Protein AF-A0A5N1I8E9-F1 (afdb_monomer)

Mean predicted aligned error: 10.68 Å

Foldseek 3Di:
DPDPVNVVVVVVVLVVVVVVLLVLLVVLLVVCVVVCVLVVLVVQQLVVQLVLLCVLPVDPCDNQWTKGFPVSRPCPVVLVVSLVVSCVVCVVVVNNVSCVVCVVVSSVSSVVSSVVSSQVVVVVVQKDKDKDADDPVLCVLDDPPDPDSITIIITHNSNLVVLLVVLVVVLVVCCVPVVVVVVVVVVVVVVVCPDDDPVVVVVVVVVVVVVVVVVSVVSSVVSSCPSVVVSVSSSSNSVSVVVD

Secondary structure (DSSP, 8-state):
---HHHHHHHHHHHHHHHHHHHHHHHHHHHHHHHTTHHHHHHHHHHHHHHHHHHTT--SGGGGTS-EEEGGG---HHHHHHHHHHHHHHHHHTT-HHHHHHHHHHHHHHHHHHHHHHHHHHHHHTTEEEEEEEPPGGGGGGS-TT--SSEEEEEEEHHHHHHHHHHHHHHHHHHHHHHHHHHHHHHHHHHHH--SS-HHHHHHTHHHHHHHHHHHHHHHHHHHTTHHHHHHHHHHHHHHHHHH-

Nearest PDB structures (foldseek):
  4urp-assembly1_B  TM=2.679E-01  e=2.409E+00  Saccharomyces cerevisiae

Structure (mmCIF, N/CA/C/O backbone):
data_AF-A0A5N1I8E9-F1
#
_entry.id   AF-A0A5N1I8E9-F1
#
loop_
_atom_site.group_PDB
_atom_site.id
_atom_site.type_symbol
_atom_site.label_atom_id
_atom_site.label_alt_id
_atom_site.label_comp_id
_atom_site.label_asym_id
_atom_site.label_entity_id
_atom_site.label_seq_id
_atom_site.pdbx_PDB_ins_code
_atom_site.Cartn_x
_atom_site.Cartn_y
_atom_site.Cartn_z
_atom_site.occupancy
_atom_site.B_iso_or_equiv
_atom_site.auth_seq_id
_atom_site.auth_comp_id
_atom_site.auth_asym_id
_atom_site.auth_atom_id
_atom_site.pdbx_PDB_model_num
ATOM 1 N N . MET A 1 1 ? 46.097 -2.156 -23.280 1.00 50.84 1 MET A N 1
ATOM 2 C CA . MET A 1 1 ? 45.793 -0.999 -22.411 1.00 50.84 1 MET A CA 1
ATOM 3 C C . MET A 1 1 ? 44.560 -0.316 -22.969 1.00 50.84 1 MET A C 1
ATOM 5 O O . MET A 1 1 ? 44.602 0.096 -24.118 1.00 50.84 1 MET A O 1
ATOM 9 N N . ILE A 1 2 ? 43.457 -0.271 -22.220 1.00 52.69 2 ILE A N 1
ATOM 10 C CA . ILE A 1 2 ? 42.306 0.565 -22.593 1.00 52.69 2 ILE A CA 1
ATOM 11 C C . ILE A 1 2 ? 42.698 2.006 -22.248 1.00 52.69 2 ILE A C 1
ATOM 13 O O . ILE A 1 2 ? 43.179 2.249 -21.144 1.00 52.69 2 ILE A O 1
ATOM 17 N N . SER A 1 3 ? 42.565 2.931 -23.197 1.00 70.12 3 SER A N 1
ATOM 18 C CA . SER A 1 3 ? 42.852 4.351 -22.973 1.00 70.12 3 SER A CA 1
ATOM 19 C C . SER A 1 3 ? 41.854 4.939 -21.969 1.00 70.12 3 SER A C 1
ATOM 21 O O . SER A 1 3 ? 40.664 4.638 -22.052 1.00 70.12 3 SER A O 1
ATOM 23 N N . ASN A 1 4 ? 42.298 5.818 -21.060 1.00 72.00 4 ASN A N 1
ATOM 24 C CA . ASN A 1 4 ? 41.394 6.543 -20.150 1.00 72.00 4 ASN A CA 1
ATOM 25 C C . ASN A 1 4 ? 40.275 7.275 -20.915 1.00 72.00 4 ASN A C 1
ATOM 27 O O . ASN A 1 4 ? 39.136 7.303 -20.465 1.00 72.00 4 ASN A O 1
ATOM 31 N N . LYS A 1 5 ? 40.562 7.753 -22.133 1.00 73.81 5 LYS A N 1
ATOM 32 C CA . LYS A 1 5 ? 39.576 8.405 -23.005 1.00 73.81 5 LYS A CA 1
ATOM 33 C C . LYS A 1 5 ? 38.452 7.458 -23.456 1.00 73.81 5 LYS A C 1
ATOM 35 O O . LYS A 1 5 ? 37.299 7.873 -23.525 1.00 73.81 5 LYS A O 1
ATOM 40 N N . ASP A 1 6 ? 38.766 6.185 -23.706 1.00 73.69 6 ASP A N 1
ATOM 41 C CA . ASP A 1 6 ? 37.775 5.173 -24.103 1.00 73.69 6 ASP A CA 1
ATOM 42 C C . ASP A 1 6 ? 36.893 4.745 -22.921 1.00 73.69 6 ASP A C 1
ATOM 44 O O . ASP A 1 6 ? 35.743 4.338 -23.108 1.00 73.69 6 ASP A O 1
ATOM 48 N N . LEU A 1 7 ? 37.430 4.811 -21.697 1.00 76.12 7 LEU A N 1
ATOM 49 C CA . LEU A 1 7 ? 36.679 4.551 -20.468 1.00 76.12 7 LEU A CA 1
ATOM 50 C C . LEU A 1 7 ? 35.699 5.691 -20.174 1.00 76.12 7 LEU A C 1
ATOM 52 O O . LEU A 1 7 ? 34.525 5.420 -19.913 1.00 76.12 7 LEU A O 1
ATOM 56 N N . ASP A 1 8 ? 36.144 6.942 -20.304 1.00 79.81 8 ASP A N 1
ATOM 57 C CA . ASP A 1 8 ? 35.308 8.128 -20.088 1.00 79.81 8 ASP A CA 1
ATOM 58 C C . ASP A 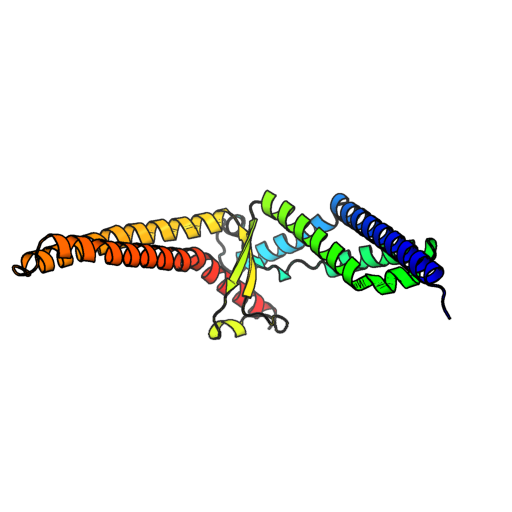1 8 ? 34.156 8.211 -21.101 1.00 79.81 8 ASP A C 1
ATOM 60 O O . ASP A 1 8 ? 33.010 8.503 -20.741 1.00 79.81 8 ASP A O 1
ATOM 64 N N . GLU A 1 9 ? 34.416 7.881 -22.369 1.00 80.06 9 GLU A N 1
ATOM 65 C CA . GLU A 1 9 ? 33.382 7.882 -23.404 1.00 80.06 9 GLU A CA 1
ATOM 66 C C . GLU A 1 9 ? 32.339 6.773 -23.182 1.00 80.06 9 GLU A C 1
ATOM 68 O O . GLU A 1 9 ? 31.133 7.012 -23.309 1.00 80.06 9 GLU A O 1
ATOM 73 N N . LYS A 1 10 ? 32.770 5.570 -22.778 1.00 82.25 10 LYS A N 1
ATOM 74 C CA . LYS A 1 10 ? 31.857 4.473 -22.414 1.00 82.25 10 LYS A CA 1
ATOM 75 C C . LYS A 1 10 ? 31.012 4.813 -21.188 1.00 82.25 10 LYS A C 1
ATOM 77 O O . LYS A 1 10 ? 29.811 4.544 -21.195 1.00 82.25 10 LYS A O 1
ATOM 82 N N . ALA A 1 11 ? 31.607 5.427 -20.166 1.00 82.31 11 ALA A N 1
ATOM 83 C CA . ALA A 1 11 ? 30.888 5.864 -18.973 1.00 82.31 11 ALA A CA 1
ATOM 84 C C . ALA A 1 11 ? 29.834 6.932 -19.308 1.00 82.31 11 ALA A C 1
ATOM 86 O O . ALA A 1 11 ? 28.681 6.821 -18.886 1.00 82.31 11 ALA A O 1
ATOM 87 N N . SER A 1 12 ? 30.192 7.922 -20.131 1.00 85.00 12 SER A N 1
ATOM 88 C CA . SER A 1 12 ? 29.271 8.970 -20.587 1.00 85.00 12 SER A CA 1
ATOM 89 C C . SER A 1 12 ? 28.077 8.399 -21.367 1.00 85.00 12 SER A C 1
ATOM 91 O O . SER A 1 12 ? 26.922 8.740 -21.087 1.00 85.00 12 SER A O 1
ATOM 93 N N . ARG A 1 13 ? 28.328 7.454 -22.286 1.00 85.19 13 ARG A N 1
ATOM 94 C CA . ARG A 1 13 ? 27.268 6.753 -23.034 1.00 85.19 13 ARG A CA 1
ATOM 95 C C . ARG A 1 13 ? 26.336 5.972 -22.106 1.00 85.19 13 ARG A C 1
ATOM 97 O O . ARG A 1 13 ? 25.122 6.140 -22.203 1.00 85.19 13 ARG A O 1
ATOM 104 N N . LEU A 1 14 ? 26.884 5.215 -21.154 1.00 85.50 14 LEU A N 1
ATOM 105 C CA . LEU A 1 14 ? 26.097 4.447 -20.184 1.00 85.50 14 LEU A CA 1
ATOM 106 C C . LEU A 1 14 ? 25.196 5.354 -19.322 1.00 85.50 14 LEU A C 1
ATOM 108 O O . LEU A 1 14 ? 24.035 5.030 -19.072 1.00 85.50 14 LEU A O 1
ATOM 112 N N . ILE A 1 15 ? 25.707 6.513 -18.888 1.00 87.75 15 ILE A N 1
ATOM 113 C CA . ILE A 1 15 ? 24.935 7.504 -18.120 1.00 87.75 15 ILE A CA 1
ATOM 114 C C . ILE A 1 15 ? 23.786 8.072 -18.961 1.00 87.75 15 ILE A C 1
ATOM 116 O O . ILE A 1 15 ? 22.666 8.211 -18.462 1.00 87.75 15 ILE A O 1
ATOM 120 N N . SER A 1 16 ? 24.047 8.399 -20.227 1.00 87.69 16 SER A N 1
ATOM 121 C CA . SER A 1 16 ? 23.027 8.897 -21.155 1.00 87.69 16 SER A CA 1
ATOM 122 C C . SER A 1 16 ? 21.917 7.864 -21.384 1.00 87.69 16 SER A C 1
ATOM 124 O O . SER A 1 16 ? 20.730 8.171 -21.242 1.00 87.69 16 SER A O 1
ATOM 126 N N . GLU A 1 17 ? 22.293 6.610 -21.640 1.00 86.62 17 GLU A N 1
ATOM 127 C CA . GLU A 1 17 ? 21.357 5.500 -21.840 1.00 86.62 17 GLU A CA 1
ATOM 128 C C . GLU A 1 17 ? 20.529 5.219 -20.583 1.00 86.62 17 GLU A C 1
ATOM 130 O O . GLU A 1 17 ? 19.310 5.060 -20.679 1.00 86.62 17 GLU A O 1
ATOM 135 N N . LYS A 1 18 ? 21.152 5.260 -19.396 1.00 89.44 18 LYS A N 1
ATOM 136 C CA . LYS A 1 18 ? 20.444 5.171 -18.113 1.00 89.44 18 LYS A CA 1
ATOM 137 C C . LYS A 1 18 ? 19.382 6.264 -17.997 1.00 89.44 18 LYS A C 1
ATOM 139 O O . LYS A 1 18 ? 18.216 5.959 -17.760 1.00 89.44 18 LYS A O 1
ATOM 144 N N . LYS A 1 19 ? 19.755 7.535 -18.194 1.00 91.56 19 LYS A N 1
ATOM 145 C CA . LYS A 1 19 ? 18.812 8.667 -18.114 1.00 91.56 19 LYS A CA 1
ATOM 146 C C . LYS A 1 19 ? 17.641 8.498 -19.083 1.00 91.56 19 LYS A C 1
ATOM 148 O O . LYS A 1 19 ? 16.493 8.733 -18.706 1.00 91.56 19 LYS A O 1
ATOM 153 N N . ARG A 1 20 ? 17.917 8.050 -20.311 1.00 90.31 20 ARG A N 1
ATOM 154 C CA . ARG A 1 20 ? 16.886 7.797 -21.324 1.00 90.31 20 ARG A CA 1
ATOM 155 C C . ARG A 1 20 ? 15.913 6.701 -20.886 1.00 90.31 20 ARG A C 1
ATOM 157 O O . ARG A 1 20 ? 14.707 6.926 -20.939 1.00 90.31 20 ARG A O 1
ATOM 164 N N . LEU A 1 21 ? 16.421 5.552 -20.433 1.00 91.88 21 LEU A N 1
ATOM 165 C CA . LEU A 1 21 ? 15.597 4.423 -19.982 1.00 91.88 21 LEU A CA 1
ATOM 166 C C . LEU A 1 21 ? 14.712 4.798 -18.787 1.00 91.88 21 LEU A C 1
ATOM 168 O O . LEU A 1 21 ? 13.541 4.430 -18.753 1.00 91.88 21 LEU A O 1
ATOM 172 N N . PHE A 1 22 ? 15.237 5.584 -17.846 1.00 93.94 22 PHE A N 1
ATOM 173 C CA . PHE A 1 22 ? 14.469 6.066 -16.697 1.00 93.94 22 PHE A CA 1
ATOM 174 C C . PHE A 1 22 ? 13.366 7.033 -17.134 1.00 93.94 22 PHE A C 1
ATOM 176 O O . PHE A 1 22 ? 12.214 6.845 -16.761 1.00 93.94 22 PHE A O 1
ATOM 183 N N . SER A 1 23 ? 13.671 7.997 -18.009 1.00 94.06 23 SER A N 1
ATOM 184 C CA . SER A 1 23 ? 12.649 8.903 -18.551 1.00 94.06 23 SER A CA 1
ATOM 185 C C .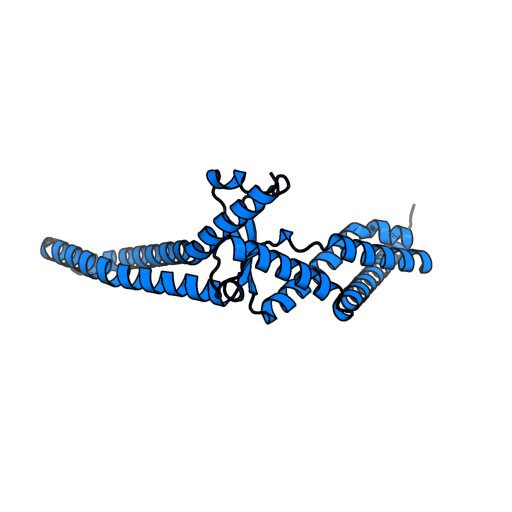 SER A 1 23 ? 11.560 8.153 -19.332 1.00 94.06 23 SER A C 1
ATOM 187 O O . SER A 1 23 ? 10.379 8.497 -19.260 1.00 94.06 23 SER A O 1
ATOM 189 N N . GLN A 1 24 ? 11.925 7.100 -20.070 1.00 93.88 24 GLN A N 1
ATOM 190 C CA . GLN A 1 24 ? 10.952 6.231 -20.734 1.00 93.88 24 GLN A CA 1
ATOM 191 C C . GLN A 1 24 ? 10.091 5.472 -19.714 1.00 93.88 24 GLN A C 1
ATOM 193 O O . GLN A 1 24 ? 8.875 5.397 -19.895 1.00 93.88 24 GLN A O 1
ATOM 198 N N . ALA A 1 25 ? 10.690 4.950 -18.641 1.00 93.81 25 ALA A N 1
ATOM 199 C CA . ALA A 1 25 ? 9.976 4.261 -17.570 1.00 93.81 25 ALA A CA 1
ATOM 200 C C . ALA A 1 25 ? 8.959 5.168 -16.868 1.00 93.81 25 ALA A C 1
ATOM 202 O O . ALA A 1 25 ? 7.808 4.762 -16.695 1.00 93.81 25 ALA A O 1
ATOM 203 N N . GLU A 1 26 ? 9.334 6.410 -16.560 1.00 95.00 26 GLU A N 1
ATOM 204 C CA . GLU A 1 26 ? 8.418 7.415 -16.006 1.00 95.00 26 GLU A CA 1
ATOM 205 C C . GLU A 1 26 ? 7.233 7.650 -16.941 1.00 95.00 26 GLU A C 1
ATOM 207 O O . GLU A 1 26 ? 6.084 7.450 -16.550 1.00 95.00 26 GLU A O 1
ATOM 212 N N . LYS A 1 27 ? 7.509 7.957 -18.215 1.00 95.50 27 LYS A N 1
ATOM 213 C CA . LYS A 1 27 ? 6.469 8.218 -19.219 1.00 95.50 27 LYS A CA 1
ATOM 214 C C . LYS A 1 27 ? 5.513 7.043 -19.399 1.00 95.50 27 LYS A C 1
ATOM 216 O O . LYS A 1 27 ? 4.308 7.249 -19.532 1.00 95.50 27 LYS A O 1
ATOM 221 N N . GLN A 1 28 ? 6.017 5.807 -19.438 1.00 94.12 28 GLN A N 1
ATOM 222 C CA . GLN A 1 28 ? 5.145 4.636 -19.577 1.00 94.12 28 GLN A CA 1
ATOM 223 C C . GLN A 1 28 ? 4.305 4.398 -18.324 1.00 94.12 28 GLN A C 1
ATOM 225 O O . GLN A 1 28 ? 3.130 4.049 -18.444 1.00 94.12 28 GLN A O 1
ATOM 230 N N . THR A 1 29 ? 4.873 4.625 -17.141 1.00 94.31 29 THR A N 1
ATOM 231 C CA . THR A 1 29 ? 4.142 4.491 -15.877 1.00 94.31 29 THR A CA 1
ATOM 232 C C . THR A 1 29 ? 3.026 5.530 -15.788 1.00 94.31 29 THR A C 1
ATOM 234 O O . THR A 1 29 ? 1.869 5.168 -15.582 1.00 94.31 29 THR A O 1
ATOM 237 N N . GLU A 1 30 ? 3.324 6.799 -16.077 1.00 94.88 30 GLU A N 1
ATOM 238 C CA . GLU A 1 30 ? 2.329 7.878 -16.135 1.00 94.88 30 GLU A CA 1
ATOM 239 C C . GLU A 1 30 ? 1.237 7.598 -17.168 1.00 94.88 30 GLU A C 1
ATOM 241 O O . GLU A 1 30 ? 0.056 7.810 -16.909 1.00 94.88 30 GLU A O 1
ATOM 246 N N . LYS A 1 31 ? 1.595 7.047 -18.331 1.00 94.62 31 LYS A N 1
ATOM 247 C CA . LYS A 1 31 ? 0.619 6.663 -19.355 1.00 94.62 31 LYS A CA 1
ATOM 248 C C . LYS A 1 31 ? -0.346 5.585 -18.863 1.00 94.62 31 LYS A C 1
ATOM 250 O O . LYS A 1 31 ? -1.521 5.621 -19.219 1.00 94.62 31 LYS A O 1
ATOM 255 N N . ILE A 1 32 ? 0.132 4.612 -18.089 1.00 92.00 32 ILE A N 1
ATOM 256 C CA . ILE A 1 32 ? -0.709 3.564 -17.496 1.00 92.00 32 ILE A CA 1
ATOM 257 C C . ILE A 1 32 ? -1.636 4.156 -16.429 1.00 92.00 32 ILE A C 1
ATOM 259 O O . ILE A 1 32 ? -2.833 3.863 -16.450 1.00 92.00 32 ILE A O 1
ATOM 263 N N . ILE A 1 33 ? -1.112 5.038 -15.575 1.00 91.25 33 ILE A N 1
ATOM 264 C CA . ILE A 1 33 ? -1.883 5.761 -14.554 1.00 91.25 33 ILE A CA 1
ATOM 265 C C . ILE A 1 33 ? -2.982 6.607 -15.212 1.00 91.25 33 ILE A C 1
ATOM 267 O O . ILE A 1 33 ? -4.158 6.437 -14.907 1.00 91.25 33 ILE A O 1
ATOM 271 N N . ASN A 1 34 ? -2.630 7.445 -16.188 1.00 91.75 34 ASN A N 1
ATOM 272 C CA . ASN A 1 34 ? -3.557 8.365 -16.859 1.00 91.75 34 ASN A CA 1
ATOM 273 C C . ASN A 1 34 ? -4.612 7.657 -17.720 1.00 91.75 34 ASN A C 1
ATOM 275 O O . ASN A 1 34 ? -5.637 8.242 -18.053 1.00 91.75 34 ASN A O 1
ATOM 279 N N . ARG A 1 35 ? -4.380 6.392 -18.086 1.00 91.69 35 ARG A N 1
ATOM 280 C CA . ARG A 1 35 ? -5.364 5.543 -18.777 1.00 91.69 35 ARG A CA 1
ATOM 281 C C . ARG A 1 35 ? -6.345 4.851 -17.826 1.00 91.69 35 ARG A C 1
ATOM 283 O O . ARG A 1 35 ? -7.075 3.972 -18.275 1.00 91.69 35 ARG A O 1
ATOM 290 N N . GLY A 1 36 ? -6.313 5.174 -16.534 1.00 90.25 36 GLY A N 1
ATOM 291 C CA . GLY A 1 36 ? -7.196 4.601 -15.517 1.00 90.25 36 GLY A CA 1
ATOM 292 C C . GLY A 1 36 ? -6.919 3.132 -15.200 1.00 90.25 36 GLY A C 1
ATOM 293 O O . GLY A 1 36 ? -7.721 2.465 -14.558 1.00 90.25 36 GLY A O 1
ATOM 294 N N . ARG A 1 37 ? -5.781 2.582 -15.647 1.00 91.06 37 ARG A N 1
ATOM 295 C CA . ARG A 1 37 ? -5.429 1.181 -15.364 1.00 91.06 37 ARG A CA 1
ATOM 296 C C . ARG A 1 37 ? -5.079 0.971 -13.894 1.00 91.06 37 ARG A C 1
ATOM 298 O O . ARG A 1 37 ? -5.343 -0.106 -13.374 1.00 91.06 37 ARG A O 1
ATOM 305 N N . LEU A 1 38 ? -4.501 1.993 -13.258 1.00 92.56 38 LEU A N 1
ATOM 306 C CA . LEU A 1 38 ? -4.302 2.016 -11.813 1.00 92.56 38 LEU A CA 1
ATOM 307 C C . LEU A 1 38 ? -5.655 2.009 -11.091 1.00 92.56 38 LEU A C 1
ATOM 309 O O . LEU A 1 38 ? -5.851 1.190 -10.204 1.00 92.56 38 LEU A O 1
ATOM 313 N N . ASP A 1 39 ? -6.600 2.842 -11.532 1.00 92.81 39 ASP A N 1
ATOM 314 C CA . ASP A 1 39 ? -7.915 2.976 -10.894 1.00 92.81 39 ASP A CA 1
ATOM 315 C C . ASP A 1 39 ? -8.693 1.650 -10.877 1.00 92.81 39 ASP A C 1
ATOM 317 O O . ASP A 1 39 ? -9.362 1.350 -9.899 1.00 92.81 39 ASP A O 1
ATOM 321 N N . ILE A 1 40 ? -8.541 0.800 -11.901 1.00 93.00 40 ILE A N 1
ATOM 322 C CA . ILE A 1 40 ? -9.130 -0.552 -11.911 1.00 93.00 40 ILE A CA 1
ATOM 323 C C . ILE A 1 40 ? -8.598 -1.410 -10.752 1.00 93.00 40 ILE A C 1
ATOM 325 O O . ILE A 1 40 ? -9.376 -2.095 -10.093 1.00 93.00 40 ILE A O 1
ATOM 329 N N . VAL A 1 41 ? -7.284 -1.378 -10.499 1.00 94.12 41 VAL A N 1
ATOM 330 C CA . VAL A 1 41 ? -6.668 -2.128 -9.389 1.00 94.12 41 VAL A CA 1
ATOM 331 C C . VAL A 1 41 ? -7.126 -1.561 -8.049 1.00 94.12 41 VAL A C 1
ATOM 333 O O . VAL A 1 41 ? -7.472 -2.326 -7.154 1.00 94.12 41 VAL A O 1
ATOM 336 N N . LEU A 1 42 ? -7.181 -0.231 -7.928 1.00 94.56 42 LEU A N 1
ATOM 337 C CA . LEU A 1 42 ? -7.637 0.424 -6.704 1.00 94.56 42 LEU A CA 1
ATOM 338 C C . LEU A 1 42 ? -9.100 0.093 -6.397 1.00 94.56 42 LEU A C 1
ATOM 340 O O . LEU A 1 42 ? -9.402 -0.290 -5.273 1.00 94.56 42 LEU A O 1
ATOM 344 N N . ASN A 1 43 ? -9.984 0.182 -7.391 1.00 94.38 43 ASN A N 1
ATOM 345 C CA . ASN A 1 43 ? -11.403 -0.118 -7.219 1.00 94.38 43 ASN A CA 1
ATOM 346 C C . ASN A 1 43 ? -11.614 -1.579 -6.825 1.00 94.38 43 ASN A C 1
ATOM 348 O O . ASN A 1 43 ? -12.319 -1.838 -5.863 1.00 94.38 43 ASN A O 1
ATOM 352 N N . SER A 1 44 ? -10.926 -2.522 -7.478 1.00 94.31 44 SER A N 1
ATOM 353 C CA . SER A 1 44 ? -11.017 -3.938 -7.107 1.00 94.31 44 SER A CA 1
ATOM 354 C C . SER A 1 44 ? -10.582 -4.195 -5.660 1.00 94.31 44 SER A C 1
ATOM 356 O O . SER A 1 44 ? -11.196 -5.011 -4.977 1.00 94.31 44 SER A O 1
ATOM 358 N N . ALA A 1 45 ? -9.530 -3.519 -5.190 1.00 93.69 45 ALA A N 1
ATOM 359 C CA . ALA A 1 45 ? -9.067 -3.639 -3.810 1.00 93.69 45 ALA A CA 1
ATOM 360 C C . ALA A 1 45 ? -10.048 -2.998 -2.813 1.00 93.69 45 ALA A C 1
ATOM 362 O O . ALA A 1 45 ? -10.261 -3.539 -1.729 1.00 93.69 45 ALA A O 1
ATOM 363 N N . ILE A 1 46 ? -10.658 -1.866 -3.177 1.00 93.31 46 ILE A N 1
ATOM 364 C CA . ILE A 1 46 ? -11.683 -1.191 -2.369 1.00 93.31 46 ILE A CA 1
ATOM 365 C C . ILE A 1 46 ? -12.946 -2.050 -2.278 1.00 93.31 46 ILE A C 1
ATOM 367 O O . ILE A 1 46 ? -13.437 -2.266 -1.176 1.00 93.31 46 ILE A O 1
ATOM 371 N N . ASP A 1 47 ? -13.439 -2.574 -3.401 1.00 92.94 47 ASP A N 1
ATOM 372 C CA . ASP A 1 47 ? -14.630 -3.427 -3.455 1.00 92.94 47 ASP A CA 1
ATOM 373 C C . ASP A 1 47 ? -14.441 -4.669 -2.579 1.00 92.94 47 ASP A C 1
ATOM 375 O O . ASP A 1 47 ? -15.294 -4.991 -1.750 1.00 92.94 47 ASP A O 1
ATOM 379 N N . HIS A 1 48 ? -13.277 -5.314 -2.693 1.00 92.75 48 HIS A N 1
ATOM 380 C CA . HIS A 1 48 ? -12.934 -6.446 -1.844 1.00 92.75 48 HIS A CA 1
ATOM 381 C C . HIS A 1 48 ? -12.852 -6.048 -0.366 1.00 92.75 48 HIS A C 1
ATOM 383 O O . HIS A 1 48 ? -13.423 -6.719 0.489 1.00 92.75 48 HIS A O 1
ATOM 389 N N . ALA A 1 49 ? -12.216 -4.921 -0.038 1.00 92.06 49 ALA A N 1
ATOM 390 C CA . ALA A 1 49 ? -12.175 -4.444 1.338 1.00 92.06 49 ALA A CA 1
ATOM 391 C C . ALA A 1 49 ? -13.576 -4.164 1.898 1.00 92.06 49 ALA A C 1
ATOM 393 O O . ALA A 1 49 ? -13.835 -4.498 3.054 1.00 92.06 49 ALA A O 1
ATOM 394 N N . ILE A 1 50 ? -14.487 -3.577 1.114 1.00 90.94 50 ILE A N 1
ATOM 395 C CA . ILE A 1 50 ? -15.877 -3.334 1.529 1.00 90.94 50 ILE A CA 1
ATOM 396 C C . ILE A 1 50 ? -16.556 -4.659 1.867 1.00 90.94 50 ILE A C 1
ATOM 398 O O . ILE A 1 50 ? -17.157 -4.782 2.937 1.00 90.94 50 ILE A O 1
ATOM 402 N N . GLU A 1 51 ? -16.417 -5.659 0.998 1.00 91.00 51 GLU A N 1
ATOM 403 C CA . GLU A 1 51 ? -16.962 -6.996 1.221 1.00 91.00 51 GLU A CA 1
ATOM 404 C C . GLU A 1 51 ? -16.460 -7.590 2.546 1.00 91.00 51 GLU A C 1
ATOM 406 O O . GLU A 1 51 ? -17.255 -8.048 3.369 1.00 91.00 51 GLU A O 1
ATOM 411 N N . GLN A 1 52 ? -15.151 -7.517 2.793 1.00 91.12 52 GLN A N 1
ATOM 412 C CA . GLN A 1 52 ? -14.525 -8.089 3.985 1.00 91.12 52 GLN A CA 1
ATOM 413 C C . GLN A 1 52 ? -14.881 -7.332 5.266 1.00 91.12 52 GLN A C 1
ATOM 415 O O . GLN A 1 52 ? -15.189 -7.942 6.289 1.00 91.12 52 GLN A O 1
ATOM 420 N N . ASN A 1 53 ? -14.913 -5.998 5.226 1.00 90.50 53 ASN A N 1
ATOM 421 C CA . ASN A 1 53 ? -15.293 -5.204 6.395 1.00 90.50 53 ASN A CA 1
ATOM 422 C C . ASN A 1 53 ? -16.782 -5.382 6.742 1.00 90.50 53 ASN A C 1
ATOM 424 O O . ASN A 1 53 ? -17.125 -5.380 7.922 1.00 90.50 53 ASN A O 1
ATOM 428 N N . THR A 1 54 ? -17.655 -5.619 5.756 1.00 88.38 54 THR A N 1
ATOM 429 C CA . THR A 1 54 ? -19.092 -5.876 5.992 1.00 88.38 54 THR A CA 1
ATOM 430 C C . THR A 1 54 ? -19.328 -7.200 6.729 1.00 88.38 54 THR A C 1
ATOM 432 O O . THR A 1 54 ? -20.316 -7.358 7.444 1.00 88.38 54 THR A O 1
ATOM 435 N N . LYS A 1 55 ? -18.399 -8.159 6.617 1.00 88.44 55 LYS A N 1
ATOM 436 C CA . LYS A 1 55 ? -18.436 -9.421 7.377 1.00 88.44 55 LYS A CA 1
ATOM 437 C C . LYS A 1 55 ? -18.075 -9.232 8.860 1.00 88.44 55 LYS A C 1
ATOM 439 O O . LYS A 1 55 ? -18.368 -10.111 9.668 1.00 88.44 55 LYS A O 1
ATOM 444 N N . ILE A 1 56 ? -17.439 -8.114 9.227 1.00 83.12 56 ILE A N 1
ATOM 445 C CA . ILE A 1 56 ? -17.042 -7.799 10.612 1.00 83.12 56 ILE A CA 1
ATOM 446 C C . ILE A 1 56 ? -18.191 -7.157 11.387 1.00 83.12 56 ILE A C 1
ATOM 448 O O . ILE A 1 56 ? -18.435 -7.502 12.545 1.00 83.12 56 ILE A O 1
ATOM 452 N N . ASP A 1 57 ? -18.845 -6.184 10.763 1.00 71.31 57 ASP A N 1
ATOM 453 C CA . ASP A 1 57 ? -19.978 -5.451 11.307 1.00 71.31 57 ASP A CA 1
ATOM 454 C C . ASP A 1 57 ? -20.970 -5.260 10.162 1.00 71.31 57 ASP A C 1
ATOM 456 O O . ASP A 1 57 ? -20.607 -4.753 9.110 1.00 71.31 57 ASP A O 1
ATOM 460 N N . SER A 1 58 ? -22.208 -5.707 10.331 1.00 60.22 58 SER A N 1
ATOM 461 C CA . SER A 1 58 ? -23.246 -5.640 9.296 1.00 60.22 58 SER A CA 1
ATOM 462 C C . SER A 1 58 ? -24.007 -4.304 9.288 1.00 60.22 58 SER A C 1
ATOM 464 O O . SER A 1 58 ? -25.027 -4.176 8.611 1.00 60.22 58 SER A O 1
ATOM 466 N N . ASN A 1 59 ? -23.543 -3.308 10.049 1.00 60.66 59 ASN A N 1
ATOM 467 C CA . ASN A 1 59 ? -24.137 -1.973 10.088 1.00 60.66 59 ASN A CA 1
ATOM 468 C C . ASN A 1 59 ? -23.823 -1.139 8.830 1.00 60.66 59 ASN A C 1
ATOM 470 O O . ASN A 1 59 ? -22.782 -1.280 8.195 1.00 60.66 59 ASN A O 1
ATOM 474 N N . SER A 1 60 ? -24.705 -0.189 8.503 1.00 53.41 60 SER A N 1
ATOM 475 C CA . SER A 1 60 ? -24.578 0.712 7.342 1.00 53.41 60 SER A CA 1
ATOM 476 C C . SER A 1 60 ? -23.326 1.603 7.346 1.00 53.41 60 SER A C 1
ATOM 478 O O . SER A 1 60 ? -22.950 2.131 6.302 1.00 53.41 60 SER A O 1
ATOM 480 N N . ASP A 1 61 ? -22.669 1.763 8.497 1.00 63.19 61 ASP A N 1
ATOM 481 C CA . ASP A 1 61 ? -21.517 2.656 8.686 1.00 63.19 61 ASP A CA 1
ATOM 482 C C . ASP A 1 61 ? -20.184 2.062 8.189 1.00 63.19 61 ASP A C 1
ATOM 484 O O . ASP A 1 61 ? -19.157 2.744 8.189 1.00 63.19 61 ASP A O 1
ATOM 488 N N . VAL A 1 62 ? -20.173 0.802 7.743 1.00 64.94 62 VAL A N 1
ATOM 489 C CA . VAL A 1 62 ? -18.965 0.102 7.268 1.00 64.94 62 VAL A CA 1
ATOM 490 C C . VAL A 1 62 ? -18.314 0.809 6.084 1.00 64.94 62 VAL A C 1
ATOM 492 O O . VAL A 1 62 ? -17.089 0.917 6.033 1.00 64.94 62 VAL A O 1
ATOM 495 N N . ALA A 1 63 ? -19.125 1.333 5.158 1.00 61.72 63 ALA A N 1
ATOM 496 C CA . ALA A 1 63 ? -18.630 2.051 3.983 1.00 61.72 63 ALA A CA 1
ATOM 497 C C . ALA A 1 63 ? -17.797 3.284 4.373 1.00 61.72 63 ALA A C 1
ATOM 499 O O . ALA A 1 63 ? -16.846 3.653 3.686 1.00 61.72 63 ALA A O 1
ATOM 500 N N . ASP A 1 64 ? -18.124 3.885 5.515 1.00 71.00 64 ASP A N 1
ATOM 501 C CA . ASP A 1 64 ? -17.458 5.062 6.047 1.00 71.00 64 ASP A CA 1
ATOM 502 C C . ASP A 1 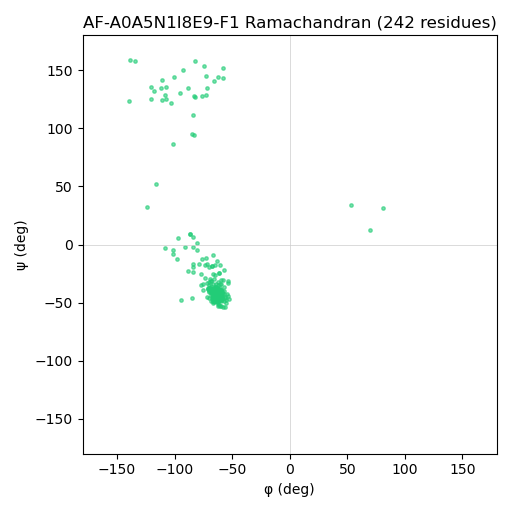64 ? -16.256 4.719 6.939 1.00 71.00 64 ASP A C 1
ATOM 504 O O . ASP A 1 64 ? -15.346 5.539 7.086 1.00 71.00 64 ASP A O 1
ATOM 508 N N . LYS A 1 65 ? -16.210 3.512 7.513 1.00 83.06 65 LYS A N 1
ATOM 509 C CA . LYS A 1 65 ? -15.198 3.061 8.485 1.00 83.06 65 LYS A CA 1
ATOM 510 C C . LYS A 1 65 ? -14.362 1.902 7.947 1.00 83.06 65 LYS A C 1
ATOM 512 O O . LYS A 1 65 ? -14.221 0.863 8.588 1.00 83.06 65 LYS A O 1
ATOM 517 N N . LEU A 1 66 ? -13.813 2.087 6.753 1.00 90.00 66 LEU A N 1
ATOM 518 C CA . LEU A 1 66 ? -13.152 1.024 6.007 1.00 90.00 66 LEU A CA 1
ATOM 519 C C . LEU A 1 66 ? -11.658 0.890 6.355 1.00 90.00 66 LEU A C 1
ATOM 521 O O . LEU A 1 66 ? -10.921 1.883 6.386 1.00 90.00 66 LEU A O 1
ATOM 525 N N . ILE A 1 67 ? -11.210 -0.355 6.552 1.00 92.12 67 ILE A N 1
ATOM 526 C CA . ILE A 1 67 ? -9.795 -0.748 6.542 1.00 92.12 67 ILE A CA 1
ATOM 527 C C . ILE A 1 67 ? -9.509 -1.540 5.263 1.00 92.12 67 ILE A C 1
ATOM 529 O O . ILE A 1 67 ? -10.146 -2.556 5.006 1.00 92.12 67 ILE A O 1
ATOM 533 N N . ILE A 1 68 ? -8.517 -1.113 4.487 1.00 93.94 68 ILE A N 1
ATOM 534 C CA . ILE A 1 68 ? -8.041 -1.811 3.287 1.00 93.94 68 ILE A CA 1
ATOM 535 C C . ILE A 1 68 ? -6.645 -2.356 3.587 1.00 93.94 68 ILE A C 1
ATOM 537 O O . ILE A 1 68 ? -5.753 -1.592 3.967 1.00 93.94 68 ILE A O 1
ATOM 541 N N . LEU A 1 69 ? -6.432 -3.660 3.416 1.00 92.62 69 LEU A N 1
ATOM 542 C CA . LEU A 1 69 ? -5.094 -4.236 3.535 1.00 92.62 69 LEU A CA 1
ATOM 543 C C . LEU A 1 69 ? -4.246 -3.814 2.330 1.00 92.62 69 LEU A C 1
ATOM 545 O O . LEU A 1 69 ? -4.702 -3.884 1.191 1.00 92.62 69 LEU A O 1
ATOM 549 N N . ASP A 1 70 ? -2.998 -3.396 2.562 1.00 91.25 70 ASP A N 1
ATOM 550 C CA . ASP A 1 70 ? -2.087 -3.011 1.469 1.00 91.25 70 ASP A CA 1
ATOM 551 C C . ASP A 1 70 ? -1.817 -4.192 0.512 1.00 91.25 70 ASP A C 1
ATOM 553 O O . ASP A 1 70 ? -1.561 -3.993 -0.672 1.00 91.25 70 ASP A O 1
ATOM 557 N N . SER A 1 71 ? -1.959 -5.429 1.000 1.00 88.88 71 SER A N 1
ATOM 558 C CA . SER A 1 71 ? -1.867 -6.658 0.205 1.00 88.88 71 SER A CA 1
ATOM 559 C C . SER A 1 71 ? -2.990 -6.847 -0.814 1.00 88.88 71 SER A C 1
ATOM 561 O O . SER A 1 71 ? -2.815 -7.635 -1.741 1.00 88.88 71 SER A O 1
ATOM 563 N N . TYR A 1 72 ? -4.122 -6.148 -0.687 1.00 92.12 72 TYR A N 1
ATOM 564 C CA . TYR A 1 72 ? -5.197 -6.228 -1.680 1.00 92.12 72 TYR A CA 1
ATOM 565 C C . TYR A 1 72 ? -4.816 -5.568 -3.012 1.00 92.12 72 TYR A C 1
ATOM 567 O O . TYR A 1 72 ? -5.422 -5.857 -4.044 1.00 92.12 72 TYR A O 1
ATOM 575 N N . PHE A 1 73 ? -3.804 -4.695 -3.023 1.00 91.62 73 PHE A N 1
ATOM 576 C CA . PHE A 1 73 ? -3.348 -4.035 -4.240 1.00 91.62 73 PHE A CA 1
ATOM 577 C C . PHE A 1 73 ? -2.371 -4.918 -5.029 1.00 91.62 73 PHE A C 1
ATOM 579 O O . PHE A 1 73 ? -1.156 -4.878 -4.829 1.00 91.62 73 PHE A O 1
ATOM 586 N N . ASP A 1 74 ? -2.885 -5.684 -5.996 1.00 90.38 74 ASP A N 1
ATOM 587 C CA . ASP A 1 74 ? -2.032 -6.449 -6.912 1.00 90.38 74 ASP A CA 1
ATOM 588 C C . ASP A 1 74 ? -1.555 -5.606 -8.109 1.00 90.38 74 ASP A C 1
ATOM 590 O O . ASP A 1 74 ? -2.193 -5.501 -9.163 1.00 90.38 74 ASP A O 1
ATOM 594 N N . PHE A 1 75 ? -0.357 -5.036 -7.975 1.00 92.38 75 PHE A N 1
ATOM 595 C CA . PHE A 1 75 ? 0.306 -4.304 -9.056 1.00 92.38 75 PHE A CA 1
ATOM 596 C C . PHE A 1 75 ? 1.089 -5.196 -10.028 1.00 92.38 75 PHE A C 1
ATOM 598 O O . PHE A 1 75 ? 1.648 -4.682 -11.003 1.00 92.38 75 PHE A O 1
ATOM 605 N N . THR A 1 76 ? 1.156 -6.514 -9.815 1.00 91.25 76 THR A N 1
ATOM 606 C CA . THR A 1 76 ? 2.037 -7.429 -10.564 1.00 91.25 76 THR A CA 1
ATOM 607 C C . THR A 1 76 ? 1.788 -7.348 -12.064 1.00 91.25 76 THR A C 1
ATOM 609 O O . THR A 1 76 ? 2.721 -7.204 -12.863 1.00 91.25 76 THR A O 1
ATOM 612 N N . ARG A 1 77 ? 0.513 -7.371 -12.469 1.00 91.12 77 ARG A N 1
ATOM 613 C CA . ARG A 1 77 ? 0.125 -7.293 -13.883 1.00 91.12 77 ARG A CA 1
ATOM 614 C C . ARG A 1 77 ? 0.508 -5.951 -14.510 1.00 91.12 77 ARG A C 1
ATOM 616 O O . ARG A 1 77 ? 1.011 -5.937 -15.635 1.00 91.12 77 ARG A O 1
ATOM 623 N N . LEU A 1 78 ? 0.310 -4.845 -13.789 1.00 92.62 78 LEU A N 1
ATOM 624 C CA . LEU A 1 78 ? 0.661 -3.502 -14.262 1.00 92.62 78 LEU A CA 1
ATOM 625 C C . LEU A 1 78 ? 2.174 -3.344 -14.411 1.00 92.62 78 LEU A C 1
ATOM 627 O O . LEU A 1 78 ? 2.642 -2.938 -15.477 1.00 92.62 78 LEU A O 1
ATOM 631 N N . LYS A 1 79 ? 2.942 -3.743 -13.391 1.00 94.44 79 LYS A N 1
ATOM 632 C CA . LYS A 1 79 ? 4.410 -3.726 -13.420 1.00 94.44 79 LYS A CA 1
ATOM 633 C C . LYS A 1 79 ? 4.935 -4.545 -14.599 1.00 94.44 79 LYS A C 1
ATOM 635 O O . LYS A 1 79 ? 5.718 -4.036 -15.398 1.00 94.44 79 LYS A O 1
ATOM 640 N N . LYS A 1 80 ? 4.434 -5.772 -14.789 1.00 94.31 80 LYS A N 1
ATOM 641 C CA . LYS A 1 80 ? 4.813 -6.630 -15.924 1.00 94.31 80 LYS A CA 1
ATOM 642 C C . LYS A 1 80 ? 4.500 -5.979 -17.273 1.00 94.31 80 LYS A C 1
ATOM 644 O O . LYS A 1 80 ? 5.330 -6.018 -18.176 1.00 94.31 80 LYS A O 1
ATOM 649 N N . GLN A 1 81 ? 3.332 -5.353 -17.418 1.00 93.12 81 GLN A N 1
ATOM 650 C CA . GLN A 1 81 ? 2.956 -4.662 -18.652 1.00 93.12 81 GLN A CA 1
ATOM 651 C C . GLN A 1 81 ? 3.884 -3.476 -18.963 1.00 93.12 81 GLN A C 1
ATOM 653 O O . GLN A 1 81 ? 4.304 -3.313 -20.115 1.00 93.12 81 GLN A O 1
ATOM 658 N N . ILE A 1 82 ? 4.219 -2.665 -17.955 1.00 93.81 82 ILE A N 1
ATOM 659 C CA . ILE A 1 82 ? 5.145 -1.533 -18.095 1.00 93.81 82 ILE A CA 1
ATOM 660 C C . ILE A 1 82 ? 6.531 -2.046 -18.494 1.00 93.81 82 ILE A C 1
ATOM 662 O O . ILE A 1 82 ? 7.071 -1.612 -19.510 1.00 93.81 82 ILE A O 1
ATOM 666 N N . LEU A 1 83 ? 7.067 -3.025 -17.761 1.00 94.50 83 LEU A N 1
ATOM 667 C CA . LEU A 1 83 ? 8.395 -3.587 -18.013 1.00 94.50 83 LEU A CA 1
ATOM 668 C C . LEU A 1 83 ? 8.508 -4.233 -19.398 1.00 94.50 83 LEU A C 1
ATOM 670 O O . LEU A 1 83 ? 9.484 -3.982 -20.098 1.00 94.50 83 LEU A O 1
ATOM 674 N N . ASN A 1 84 ? 7.497 -4.984 -19.842 1.00 94.56 84 ASN A N 1
ATOM 675 C CA . ASN A 1 84 ? 7.478 -5.559 -21.191 1.00 94.56 84 ASN A CA 1
ATOM 676 C C . ASN A 1 84 ? 7.457 -4.472 -22.274 1.00 94.56 84 ASN A C 1
ATOM 678 O O . ASN A 1 84 ? 8.120 -4.592 -23.303 1.00 94.56 84 ASN A O 1
ATOM 682 N N . THR A 1 85 ? 6.710 -3.388 -22.047 1.00 94.25 85 THR A N 1
ATOM 683 C CA . THR A 1 85 ? 6.670 -2.255 -22.982 1.00 94.25 85 THR A CA 1
ATOM 684 C C . THR A 1 85 ? 8.033 -1.571 -23.064 1.00 94.25 85 THR A C 1
ATOM 686 O O . THR A 1 85 ? 8.499 -1.272 -24.162 1.00 94.25 85 THR A O 1
ATOM 689 N N . LEU A 1 86 ? 8.696 -1.367 -21.924 1.00 93.38 86 LEU A N 1
ATOM 690 C CA . LEU A 1 86 ? 10.035 -0.781 -21.866 1.00 93.38 86 LEU A CA 1
ATOM 691 C C . LEU A 1 86 ? 11.085 -1.679 -22.516 1.00 93.38 86 LEU A C 1
ATOM 693 O O . LEU A 1 86 ? 11.905 -1.182 -23.278 1.00 93.38 86 LEU A O 1
ATOM 697 N N . GLN A 1 87 ? 11.017 -2.992 -22.295 1.00 93.44 87 GLN A N 1
ATOM 698 C CA . GLN A 1 87 ? 11.900 -3.949 -22.954 1.00 93.44 87 GLN A CA 1
ATOM 699 C C . GLN A 1 87 ? 11.734 -3.896 -24.478 1.00 93.44 87 GLN A C 1
ATOM 701 O O . GLN A 1 87 ? 12.725 -3.845 -25.200 1.00 93.44 87 GLN A O 1
ATOM 706 N N . ASN A 1 88 ? 10.497 -3.829 -24.978 1.00 93.50 88 ASN A N 1
ATOM 707 C CA . ASN A 1 88 ? 10.235 -3.702 -26.414 1.00 93.50 88 ASN A CA 1
ATOM 708 C C . ASN A 1 88 ? 10.787 -2.395 -27.002 1.00 93.50 88 ASN A C 1
ATOM 710 O O . ASN A 1 88 ? 11.257 -2.390 -28.138 1.00 93.50 88 ASN A O 1
ATOM 714 N N . ILE A 1 89 ? 10.731 -1.289 -26.253 1.00 91.06 89 ILE A N 1
ATOM 715 C CA . ILE A 1 89 ? 11.350 -0.019 -26.661 1.00 91.06 89 ILE A CA 1
ATOM 716 C C . ILE A 1 89 ? 12.876 -0.160 -26.669 1.00 91.06 89 ILE A C 1
ATOM 718 O O . ILE A 1 89 ? 13.511 0.194 -27.654 1.00 91.06 89 ILE A O 1
ATOM 722 N N . ALA A 1 90 ? 13.458 -0.756 -25.627 1.00 90.06 90 ALA A N 1
ATOM 723 C CA . ALA A 1 90 ? 14.900 -0.950 -25.527 1.00 90.06 90 ALA A CA 1
ATOM 724 C C . ALA A 1 90 ? 15.463 -1.834 -26.652 1.00 90.06 90 ALA A C 1
ATOM 726 O O . ALA A 1 90 ? 16.529 -1.537 -27.184 1.00 90.06 90 ALA A O 1
ATOM 727 N N . VAL A 1 91 ? 14.738 -2.882 -27.056 1.00 91.25 91 VAL A N 1
ATOM 728 C CA . VAL A 1 91 ? 15.109 -3.728 -28.203 1.00 91.25 91 VAL A CA 1
ATOM 729 C C . VAL A 1 9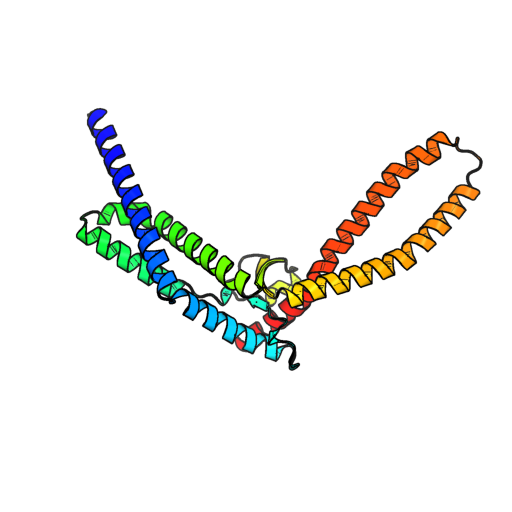1 ? 15.094 -2.926 -29.507 1.00 91.25 91 VAL A C 1
ATOM 731 O O . VAL A 1 91 ? 16.030 -3.036 -30.295 1.00 91.25 91 VAL A O 1
ATOM 734 N N . LYS A 1 92 ? 14.069 -2.089 -29.726 1.00 91.25 92 LYS A N 1
ATOM 735 C CA . LYS A 1 92 ? 13.981 -1.217 -30.912 1.00 91.25 92 LYS A CA 1
ATOM 736 C C . LYS A 1 92 ? 15.090 -0.168 -30.952 1.00 91.25 92 LYS A C 1
ATOM 738 O O . LYS A 1 92 ? 15.605 0.126 -32.022 1.00 91.25 92 LYS A O 1
ATOM 743 N N . ASP A 1 93 ? 15.469 0.354 -29.792 1.00 87.81 93 ASP A N 1
ATOM 744 C CA . ASP A 1 93 ? 16.516 1.365 -29.652 1.00 87.81 93 ASP A CA 1
ATOM 745 C C . ASP A 1 93 ? 17.930 0.752 -29.535 1.00 87.81 93 ASP A C 1
ATOM 747 O O . ASP A 1 93 ? 18.877 1.473 -29.208 1.00 87.81 93 ASP A O 1
ATOM 751 N N . HIS A 1 94 ? 18.077 -0.563 -29.757 1.00 85.94 94 HIS A N 1
ATOM 752 C CA . HIS A 1 94 ? 19.329 -1.324 -29.647 1.00 85.94 94 HIS A CA 1
ATOM 753 C C . HIS A 1 94 ? 20.069 -1.159 -28.301 1.00 85.94 94 HIS A C 1
ATOM 755 O O . HIS A 1 94 ? 21.298 -1.184 -28.249 1.00 85.94 94 HIS A O 1
ATOM 761 N N . CYS A 1 95 ? 19.326 -1.005 -27.200 1.00 85.88 95 CYS A N 1
ATOM 762 C CA . CYS A 1 95 ? 19.852 -0.857 -25.836 1.00 85.88 95 CYS A CA 1
ATOM 763 C C . CYS A 1 95 ? 19.292 -1.912 -24.858 1.00 85.88 95 CYS A C 1
ATOM 765 O O . CYS A 1 95 ? 19.088 -1.646 -23.669 1.00 85.88 95 CYS A O 1
ATOM 767 N N . ASP A 1 96 ? 19.002 -3.113 -25.355 1.00 89.25 96 ASP A N 1
ATOM 768 C CA . ASP A 1 96 ? 18.465 -4.245 -24.591 1.00 89.25 96 ASP A CA 1
ATOM 769 C C . ASP A 1 96 ? 19.403 -4.682 -23.451 1.00 89.25 96 ASP A C 1
ATOM 771 O O . ASP A 1 96 ? 18.957 -4.916 -22.325 1.00 89.25 96 ASP A O 1
ATOM 775 N N . LYS A 1 97 ? 20.716 -4.705 -23.704 1.00 88.38 97 LYS A N 1
ATOM 776 C CA . LYS A 1 97 ? 21.733 -5.037 -22.695 1.00 88.38 97 LYS A CA 1
ATOM 777 C C . LYS A 1 97 ? 21.718 -4.053 -21.527 1.00 88.38 97 LYS A C 1
ATOM 779 O O . LYS A 1 97 ? 21.760 -4.465 -20.371 1.00 88.38 97 LYS A O 1
ATOM 784 N N . GLN A 1 98 ? 21.607 -2.758 -21.807 1.00 87.62 98 GLN A N 1
ATOM 785 C CA . GLN A 1 98 ? 21.538 -1.714 -20.785 1.00 87.62 98 GLN A CA 1
ATOM 786 C C . GLN A 1 98 ? 20.222 -1.754 -20.018 1.00 87.62 98 GLN A C 1
ATOM 788 O O . GLN A 1 98 ? 20.218 -1.537 -18.807 1.00 87.62 98 GLN A O 1
ATOM 793 N N . PHE A 1 99 ? 19.118 -2.102 -20.682 1.00 90.31 99 PHE A N 1
ATOM 794 C CA . PHE A 1 99 ? 17.859 -2.356 -19.989 1.00 90.31 99 PHE A CA 1
ATOM 795 C C . PHE A 1 99 ? 17.999 -3.493 -18.969 1.00 90.31 99 PHE A C 1
ATOM 797 O O . PHE A 1 99 ? 17.548 -3.341 -17.838 1.00 90.31 99 PHE A O 1
ATOM 804 N N . LEU A 1 100 ? 18.674 -4.593 -19.322 1.00 90.88 100 LEU A N 1
ATOM 805 C CA . LEU A 1 100 ? 18.932 -5.692 -18.386 1.00 90.88 100 LEU A CA 1
ATOM 806 C C . LEU A 1 100 ? 19.809 -5.259 -17.203 1.00 90.88 100 LEU A C 1
ATOM 808 O O . LEU A 1 100 ? 19.493 -5.612 -16.069 1.00 90.88 100 LEU A O 1
ATOM 812 N N . ILE A 1 101 ? 20.849 -4.451 -17.446 1.00 92.75 101 ILE A N 1
ATOM 813 C CA . ILE A 1 101 ? 21.721 -3.904 -16.390 1.00 92.75 101 ILE A CA 1
ATOM 814 C C . ILE A 1 101 ? 20.917 -3.066 -15.385 1.00 92.75 101 ILE A C 1
ATOM 816 O O . ILE A 1 101 ? 21.113 -3.185 -14.177 1.00 92.75 101 ILE A O 1
ATOM 820 N N . PHE A 1 102 ? 19.996 -2.227 -15.867 1.00 93.19 102 PHE A N 1
ATOM 821 C CA . PHE A 1 102 ? 19.228 -1.308 -15.021 1.00 93.19 102 PHE A CA 1
ATOM 822 C C . PHE A 1 102 ? 17.841 -1.825 -14.620 1.00 93.19 102 PHE A C 1
ATOM 824 O O . PHE A 1 102 ? 17.089 -1.093 -13.979 1.00 93.19 102 PHE A O 1
ATOM 831 N N . LYS A 1 103 ? 17.492 -3.074 -14.954 1.00 94.38 103 LYS A N 1
ATOM 832 C CA . LYS A 1 103 ? 16.136 -3.621 -14.792 1.00 94.38 103 LYS A CA 1
ATOM 833 C C . LYS A 1 103 ? 15.589 -3.469 -13.374 1.00 94.38 103 LYS A C 1
ATOM 835 O O . LYS A 1 103 ? 14.435 -3.076 -13.216 1.00 94.38 103 LYS A O 1
ATOM 840 N N . ASN A 1 104 ? 16.402 -3.760 -12.359 1.00 95.06 104 ASN A N 1
ATOM 841 C CA . ASN A 1 104 ? 15.975 -3.655 -10.962 1.00 95.06 104 ASN A CA 1
ATOM 842 C C . ASN A 1 104 ? 15.673 -2.196 -10.598 1.00 95.06 104 ASN A C 1
ATOM 844 O O . ASN A 1 104 ? 14.563 -1.904 -10.184 1.00 95.06 104 ASN A O 1
ATOM 848 N N . GLN A 1 105 ? 16.575 -1.263 -10.919 1.00 95.19 105 GLN A N 1
ATOM 849 C CA . GLN A 1 105 ? 16.367 0.166 -10.644 1.00 95.19 105 GLN A CA 1
ATOM 850 C C . GLN A 1 105 ? 15.155 0.743 -11.396 1.00 95.19 105 GLN A C 1
ATOM 852 O O . GLN A 1 105 ? 14.450 1.606 -10.883 1.00 95.19 105 GLN A O 1
ATOM 857 N N . ILE A 1 106 ? 14.898 0.265 -12.619 1.00 94.31 106 ILE A N 1
ATOM 858 C CA . ILE A 1 106 ? 13.693 0.621 -13.379 1.00 94.31 106 ILE A CA 1
ATOM 859 C C . ILE A 1 106 ? 12.443 0.055 -12.693 1.00 94.31 106 ILE A C 1
ATOM 861 O O . ILE A 1 106 ? 11.423 0.733 -12.628 1.00 94.31 106 ILE A O 1
ATOM 865 N N . THR A 1 107 ? 12.506 -1.173 -12.179 1.00 95.50 107 THR A N 1
ATOM 866 C CA . THR A 1 107 ? 11.390 -1.811 -11.462 1.00 95.50 107 THR A CA 1
ATOM 867 C C . THR A 1 107 ? 11.074 -1.083 -10.156 1.00 95.50 107 THR A C 1
ATOM 869 O O . THR A 1 107 ? 9.896 -0.878 -9.853 1.00 95.50 107 THR A O 1
ATOM 872 N N . ASP A 1 108 ? 12.102 -0.642 -9.433 1.00 95.38 108 ASP A N 1
ATOM 873 C CA . ASP A 1 108 ? 11.971 0.162 -8.216 1.00 95.38 108 ASP A CA 1
ATOM 874 C C . ASP A 1 108 ? 11.311 1.507 -8.541 1.00 95.38 108 ASP A C 1
ATOM 876 O O . ASP A 1 108 ? 10.276 1.837 -7.974 1.00 95.38 108 ASP A O 1
ATOM 880 N N . LEU A 1 109 ? 11.799 2.212 -9.570 1.00 96.06 109 LEU A N 1
ATOM 881 C CA . LEU A 1 109 ? 11.206 3.469 -10.041 1.00 96.06 109 LEU A CA 1
ATOM 882 C C . LEU A 1 109 ? 9.723 3.317 -10.420 1.00 96.06 109 LEU A C 1
ATOM 884 O O . LEU A 1 109 ? 8.897 4.164 -10.080 1.00 96.06 109 LEU A O 1
ATOM 888 N N . VAL A 1 110 ? 9.378 2.252 -11.150 1.00 95.88 110 VAL A N 1
ATOM 889 C CA . VAL A 1 110 ? 7.986 1.957 -11.523 1.00 95.88 110 VAL A CA 1
ATOM 890 C C . VAL A 1 110 ? 7.143 1.696 -10.274 1.00 95.88 110 VAL A C 1
ATOM 892 O O . VAL A 1 110 ? 6.014 2.177 -10.196 1.00 95.88 110 VAL A O 1
ATOM 895 N N . THR A 1 111 ? 7.681 0.961 -9.300 1.00 95.44 111 THR A N 1
ATOM 896 C CA . THR A 1 111 ? 7.006 0.678 -8.027 1.00 95.44 111 THR A CA 1
ATOM 897 C C . THR A 1 111 ? 6.748 1.963 -7.249 1.00 95.44 111 THR A C 1
ATOM 899 O O . THR A 1 111 ? 5.591 2.259 -6.970 1.00 95.44 111 THR A O 1
ATOM 902 N N . ASP A 1 112 ? 7.772 2.787 -7.028 1.00 95.44 112 ASP A N 1
ATOM 903 C CA . ASP A 1 112 ? 7.653 4.055 -6.302 1.00 95.44 112 ASP A CA 1
ATOM 904 C C . ASP A 1 112 ? 6.613 4.984 -6.937 1.00 95.44 112 ASP A C 1
ATOM 906 O O . ASP A 1 112 ? 5.840 5.659 -6.256 1.00 95.44 112 ASP A O 1
ATOM 910 N N . ARG A 1 113 ? 6.570 5.038 -8.272 1.00 95.38 113 ARG A N 1
ATOM 911 C CA . ARG A 1 113 ? 5.600 5.864 -9.003 1.00 95.38 113 ARG A CA 1
ATOM 912 C C . ARG A 1 113 ? 4.170 5.345 -8.848 1.00 95.38 113 ARG A C 1
ATOM 914 O O . ARG A 1 113 ? 3.263 6.158 -8.667 1.00 95.38 113 ARG A O 1
ATOM 921 N N . LEU A 1 114 ? 3.960 4.030 -8.906 1.00 95.50 114 LEU A N 1
ATOM 922 C CA . LEU A 1 114 ? 2.644 3.426 -8.675 1.00 95.50 114 LEU A CA 1
ATOM 923 C C . LEU A 1 114 ? 2.189 3.608 -7.221 1.00 95.50 114 LEU A C 1
ATOM 925 O O . LEU A 1 114 ? 1.030 3.956 -6.996 1.00 95.50 114 LEU A O 1
ATOM 929 N N . ASP A 1 115 ? 3.091 3.460 -6.254 1.00 94.12 115 ASP A N 1
ATOM 930 C CA . ASP A 1 115 ? 2.795 3.634 -4.830 1.00 94.12 115 ASP A CA 1
ATOM 931 C C . ASP A 1 115 ? 2.449 5.094 -4.505 1.00 94.12 115 ASP A C 1
ATOM 933 O O . ASP A 1 115 ? 1.469 5.372 -3.809 1.00 94.12 115 ASP A O 1
ATOM 937 N N . ASN A 1 116 ? 3.192 6.051 -5.070 1.00 95.38 116 ASN A N 1
ATOM 938 C CA . ASN A 1 116 ? 2.893 7.476 -4.923 1.00 95.38 116 ASN A CA 1
ATOM 939 C C . ASN A 1 116 ? 1.540 7.846 -5.540 1.00 95.38 116 ASN A C 1
ATOM 941 O O . ASN A 1 116 ? 0.752 8.556 -4.913 1.00 95.38 116 ASN A O 1
ATOM 945 N N . ALA A 1 117 ? 1.240 7.335 -6.736 1.00 95.31 117 ALA A N 1
ATOM 946 C CA . ALA A 1 117 ? -0.053 7.558 -7.374 1.00 95.31 117 ALA A CA 1
ATOM 947 C C . ALA A 1 117 ? -1.197 6.926 -6.565 1.00 95.31 117 ALA A C 1
ATOM 949 O O . ALA A 1 117 ? -2.236 7.553 -6.377 1.00 95.31 117 ALA A O 1
ATOM 950 N N . THR A 1 118 ? -0.989 5.725 -6.023 1.00 95.25 118 THR A N 1
ATOM 951 C CA . THR A 1 118 ? -1.939 5.054 -5.123 1.00 95.25 118 THR A CA 1
ATOM 952 C C . THR A 1 118 ? -2.216 5.909 -3.892 1.00 95.25 118 THR A C 1
ATOM 954 O O . THR A 1 118 ? -3.374 6.172 -3.572 1.00 95.25 118 THR A O 1
ATOM 957 N N . LYS A 1 119 ? -1.163 6.436 -3.256 1.00 95.25 119 LYS A N 1
ATOM 958 C CA . LYS A 1 119 ? -1.279 7.333 -2.102 1.00 95.25 119 LYS A CA 1
ATOM 959 C C . LYS A 1 119 ? -2.048 8.607 -2.413 1.00 95.25 119 LYS A C 1
ATOM 961 O O . LYS A 1 119 ? -2.884 9.015 -1.613 1.00 95.25 119 LYS A O 1
ATOM 966 N N . GLU A 1 120 ? -1.791 9.227 -3.558 1.00 95.38 120 GLU A N 1
ATOM 967 C CA . GLU A 1 120 ? -2.519 10.424 -3.974 1.00 95.38 120 GLU A CA 1
ATOM 968 C C . GLU A 1 120 ? -4.010 10.126 -4.201 1.00 95.38 120 GLU A C 1
ATOM 970 O O . GLU A 1 120 ? -4.872 10.878 -3.742 1.00 95.38 120 GLU A O 1
ATOM 975 N N . ARG A 1 121 ? -4.327 9.021 -4.888 1.00 94.56 121 ARG A N 1
ATOM 976 C CA . ARG A 1 121 ? -5.707 8.628 -5.215 1.00 94.56 121 ARG A CA 1
ATOM 977 C C . ARG A 1 121 ? -6.499 8.258 -3.965 1.00 94.56 121 ARG A C 1
ATOM 979 O O . ARG A 1 121 ? -7.572 8.813 -3.751 1.00 94.56 121 ARG A O 1
ATOM 986 N N . LEU A 1 122 ? -5.947 7.392 -3.119 1.00 94.19 122 LEU A N 1
ATOM 987 C CA . LEU A 1 122 ? -6.574 6.993 -1.859 1.00 94.19 122 LEU A CA 1
ATOM 988 C C . LEU A 1 122 ? -6.683 8.172 -0.884 1.00 94.19 122 LEU A C 1
ATOM 990 O O . LEU A 1 122 ? -7.719 8.337 -0.247 1.00 94.19 122 LEU A O 1
ATOM 994 N N . GLY A 1 123 ? -5.686 9.061 -0.846 1.00 93.12 123 GLY A N 1
ATOM 995 C CA . GLY A 1 123 ? -5.749 10.296 -0.061 1.00 93.12 123 GLY A CA 1
ATOM 996 C C . GLY A 1 123 ? -6.917 11.202 -0.465 1.00 93.12 123 GLY A C 1
ATOM 997 O O . GLY A 1 123 ? -7.625 11.711 0.401 1.00 93.12 123 GLY A O 1
ATOM 998 N N . LYS A 1 124 ? -7.185 11.349 -1.772 1.00 93.56 124 LYS A N 1
ATOM 999 C CA . LYS A 1 124 ? -8.360 12.091 -2.277 1.00 93.56 124 LYS A CA 1
ATOM 1000 C C . LYS A 1 124 ? -9.689 11.423 -1.917 1.00 93.56 124 LYS A C 1
ATOM 1002 O O . LYS A 1 124 ? -10.678 12.124 -1.739 1.00 93.56 124 LYS A O 1
ATOM 1007 N N . LEU A 1 125 ? -9.701 10.098 -1.788 1.00 91.25 125 LEU A N 1
ATOM 1008 C CA . LEU A 1 125 ? -10.850 9.325 -1.308 1.00 91.25 125 LEU A CA 1
ATOM 1009 C C . LEU A 1 125 ? -10.979 9.330 0.226 1.00 91.25 125 LEU A C 1
ATOM 1011 O O . LEU A 1 125 ? -11.896 8.722 0.766 1.00 91.25 125 LEU A O 1
ATOM 1015 N N . GLY A 1 126 ? -10.086 10.027 0.933 1.00 92.19 126 GLY A N 1
ATOM 1016 C CA . GLY A 1 126 ? -10.133 10.149 2.383 1.00 92.19 126 GLY A CA 1
ATOM 1017 C C . GLY A 1 126 ? -9.541 8.953 3.122 1.00 92.19 126 GLY A C 1
ATOM 1018 O O . GLY A 1 126 ? -10.000 8.645 4.216 1.00 92.19 126 GLY A O 1
ATOM 1019 N N . PHE A 1 127 ? -8.540 8.286 2.549 1.00 93.88 127 PHE A N 1
ATOM 1020 C CA . PHE A 1 127 ? -7.804 7.201 3.195 1.00 93.88 127 PHE A CA 1
ATOM 1021 C C . PHE A 1 127 ? -6.366 7.600 3.513 1.00 93.88 127 PHE A C 1
ATOM 1023 O O . PHE A 1 127 ? -5.677 8.207 2.693 1.00 93.88 127 PHE A O 1
ATOM 1030 N N . ASN A 1 128 ? -5.875 7.160 4.671 1.00 92.62 128 ASN A N 1
ATOM 1031 C CA . ASN A 1 128 ? -4.488 7.335 5.085 1.00 92.62 128 ASN A CA 1
ATOM 1032 C C . ASN A 1 128 ? -3.795 5.986 5.261 1.00 92.62 128 ASN A C 1
ATOM 1034 O O . ASN A 1 128 ? -4.307 5.100 5.948 1.00 92.62 128 ASN A O 1
ATOM 1038 N N . LYS A 1 129 ? -2.593 5.853 4.688 1.00 93.56 129 LYS A N 1
ATOM 1039 C CA . LYS A 1 129 ? -1.728 4.695 4.931 1.00 93.56 129 LYS A CA 1
ATOM 1040 C C . LYS A 1 129 ? -1.137 4.780 6.331 1.00 93.56 129 LYS A C 1
ATOM 1042 O O . LYS A 1 129 ? -0.526 5.788 6.691 1.00 93.56 129 LYS A O 1
ATOM 1047 N N . ILE A 1 130 ? -1.268 3.704 7.089 1.00 91.00 130 ILE A N 1
ATOM 1048 C CA . ILE A 1 130 ? -0.682 3.548 8.417 1.00 91.00 130 ILE A CA 1
ATOM 1049 C C . ILE A 1 130 ? -0.023 2.172 8.530 1.00 91.00 130 ILE A C 1
ATOM 1051 O O . ILE A 1 130 ? -0.349 1.241 7.794 1.00 91.00 130 ILE A O 1
ATOM 1055 N N . ARG A 1 131 ? 0.917 2.053 9.468 1.00 89.94 131 ARG A N 1
ATOM 1056 C CA . ARG A 1 131 ? 1.501 0.769 9.863 1.00 89.94 131 ARG A CA 1
ATOM 1057 C C . ARG A 1 131 ? 0.974 0.397 11.241 1.00 89.94 131 ARG A C 1
ATOM 1059 O O . ARG A 1 131 ? 0.945 1.256 12.127 1.00 89.94 131 ARG A O 1
ATOM 1066 N N . VAL A 1 132 ? 0.582 -0.856 11.417 1.00 87.75 132 VAL A N 1
ATOM 1067 C CA . VAL A 1 132 ? 0.118 -1.389 12.699 1.00 87.75 132 VAL A CA 1
ATOM 1068 C C . VAL A 1 132 ? 1.030 -2.536 13.094 1.00 87.75 132 VAL A C 1
ATOM 1070 O O . VAL A 1 132 ? 1.240 -3.456 12.313 1.00 87.75 132 VAL A O 1
ATOM 1073 N N . GLU A 1 133 ? 1.593 -2.444 14.291 1.00 86.12 133 GLU A N 1
ATOM 1074 C CA . GLU A 1 133 ? 2.401 -3.500 14.896 1.00 86.12 133 GLU A CA 1
ATOM 1075 C C . GLU A 1 133 ? 1.470 -4.531 15.539 1.00 86.12 133 GLU A C 1
ATOM 1077 O O . GLU A 1 133 ? 0.576 -4.174 16.325 1.00 86.12 133 GLU A O 1
ATOM 1082 N N . LEU A 1 134 ? 1.657 -5.795 15.173 1.00 83.38 134 LEU A N 1
ATOM 1083 C CA . LEU A 1 134 ? 0.970 -6.915 15.803 1.00 83.38 134 LEU A CA 1
ATOM 1084 C C . LEU A 1 134 ? 1.825 -7.472 16.940 1.00 83.38 134 LEU A C 1
ATOM 1086 O O . LEU A 1 134 ? 3.049 -7.390 16.906 1.00 83.38 134 LEU A O 1
ATOM 1090 N N . SER A 1 135 ? 1.184 -8.026 17.963 1.00 83.19 135 SER A N 1
ATOM 1091 C CA . SER A 1 135 ? 1.894 -8.797 18.983 1.00 83.19 135 SER A CA 1
ATOM 1092 C C . SER A 1 135 ? 2.120 -10.232 18.505 1.00 83.19 135 SER A C 1
ATOM 1094 O O . SER A 1 135 ? 1.432 -10.725 17.613 1.00 83.19 135 SER A O 1
ATOM 1096 N N . SER A 1 136 ? 3.108 -10.916 19.084 1.00 80.75 136 SER A N 1
ATOM 1097 C CA . SER A 1 136 ? 3.513 -12.262 18.656 1.00 80.75 136 SER A CA 1
ATOM 1098 C C . SER A 1 136 ? 2.384 -13.295 18.717 1.00 80.75 136 SER A C 1
ATOM 1100 O O . SER A 1 136 ? 2.336 -14.217 17.905 1.00 80.75 136 SER A O 1
ATOM 1102 N N . ASP A 1 137 ? 1.449 -13.124 19.648 1.00 83.56 137 ASP A N 1
ATOM 1103 C CA . ASP A 1 137 ? 0.240 -13.928 19.788 1.00 83.56 137 ASP A CA 1
ATOM 1104 C C . ASP A 1 137 ? -0.806 -13.658 18.699 1.00 83.56 137 ASP A C 1
ATOM 1106 O O . ASP A 1 137 ? -1.728 -14.447 18.569 1.00 83.56 137 ASP A O 1
ATOM 1110 N N . GLU A 1 138 ? -0.669 -12.603 17.894 1.00 84.44 138 GLU A N 1
ATOM 1111 C CA . GLU A 1 138 ? -1.572 -12.246 16.792 1.00 84.44 138 GLU A CA 1
ATOM 1112 C C . GLU A 1 138 ? -1.037 -12.717 15.422 1.00 84.44 138 GLU A C 1
ATOM 1114 O O . GLU A 1 138 ? -1.781 -12.742 14.439 1.00 84.44 138 GLU A O 1
ATOM 1119 N N . TYR A 1 139 ? 0.232 -13.143 15.331 1.00 82.25 139 TYR A N 1
ATOM 1120 C CA . TYR A 1 139 ? 0.885 -13.501 14.059 1.00 82.25 139 TYR A CA 1
ATOM 1121 C C . TYR A 1 139 ? 0.215 -14.671 13.330 1.00 82.25 139 TYR A C 1
ATOM 1123 O O . TYR A 1 139 ? 0.283 -14.754 12.107 1.00 82.25 139 TYR A O 1
ATOM 1131 N N . TYR A 1 140 ? -0.495 -15.547 14.046 1.00 82.06 140 TYR A N 1
ATOM 1132 C CA . TYR A 1 140 ? -1.227 -16.671 13.448 1.00 82.06 140 TYR A CA 1
ATOM 1133 C C . TYR A 1 140 ? -2.364 -16.241 12.503 1.00 82.06 140 TYR A C 1
ATOM 1135 O O . TYR A 1 140 ? -2.920 -17.093 11.800 1.00 82.06 140 TYR A O 1
ATOM 1143 N N . LEU A 1 141 ? -2.759 -14.962 12.536 1.00 84.06 141 LEU A N 1
ATOM 1144 C CA . LEU A 1 141 ? -3.768 -14.364 11.659 1.00 84.06 141 LEU A CA 1
ATOM 1145 C C . LEU A 1 141 ? -3.189 -13.915 10.310 1.00 84.06 141 LEU A C 1
ATOM 1147 O O . LEU A 1 141 ? -3.936 -13.723 9.345 1.00 84.06 141 LEU A O 1
ATOM 1151 N N . LEU A 1 142 ? -1.869 -13.742 10.232 1.00 82.62 142 LEU A N 1
ATOM 1152 C CA . LEU A 1 142 ? -1.204 -13.269 9.029 1.00 82.62 142 LEU A CA 1
ATOM 1153 C C . LEU A 1 142 ? -1.184 -14.354 7.940 1.00 82.62 142 LEU A C 1
ATOM 1155 O O . LEU A 1 142 ? -1.066 -15.544 8.241 1.00 82.62 142 LEU A O 1
ATOM 1159 N N . PRO A 1 143 ? -1.290 -13.972 6.654 1.00 72.44 143 PRO A N 1
ATOM 1160 C CA . PRO A 1 143 ? -1.022 -14.890 5.556 1.00 72.44 143 PRO A CA 1
ATOM 1161 C C . PRO A 1 143 ? 0.408 -15.459 5.647 1.00 72.44 143 PRO A C 1
ATOM 1163 O O . PRO A 1 143 ? 1.308 -14.740 6.080 1.00 72.44 143 PRO A O 1
ATOM 1166 N N . PRO A 1 144 ? 0.678 -16.677 5.136 1.00 66.81 144 PRO A N 1
ATOM 1167 C CA . PRO A 1 144 ? 2.005 -17.310 5.205 1.00 66.81 144 PRO A CA 1
ATOM 1168 C C . PRO A 1 144 ? 3.146 -16.489 4.583 1.00 66.81 144 PRO A C 1
ATOM 1170 O O . PRO A 1 144 ? 4.313 -16.694 4.901 1.00 66.81 144 PRO A O 1
ATOM 1173 N N . ASN A 1 145 ? 2.805 -15.566 3.680 1.00 63.12 145 ASN A N 1
ATOM 1174 C CA . ASN A 1 145 ? 3.757 -14.731 2.950 1.00 63.12 145 ASN A CA 1
ATOM 1175 C C . ASN A 1 145 ? 4.073 -13.400 3.658 1.00 63.12 145 ASN A C 1
ATOM 1177 O O . ASN A 1 145 ? 4.875 -12.623 3.145 1.00 63.12 145 ASN A O 1
ATOM 1181 N N . TYR A 1 146 ? 3.447 -13.114 4.803 1.00 68.88 146 TYR A N 1
ATOM 1182 C CA . TYR A 1 146 ? 3.790 -11.958 5.629 1.00 68.88 146 TYR A CA 1
ATOM 1183 C C . TYR A 1 146 ? 4.962 -12.323 6.541 1.00 68.88 146 TYR A C 1
ATOM 1185 O O . TYR A 1 146 ? 4.826 -13.151 7.436 1.00 68.88 146 TYR A O 1
ATOM 1193 N N . MET A 1 147 ? 6.120 -11.711 6.291 1.00 58.88 147 MET A N 1
ATOM 1194 C CA . MET A 1 147 ? 7.342 -11.915 7.084 1.00 58.88 147 MET A CA 1
ATOM 1195 C C . MET A 1 147 ? 7.617 -10.779 8.077 1.00 58.88 147 MET A C 1
ATOM 1197 O O . MET A 1 147 ? 8.556 -10.875 8.861 1.00 58.88 147 MET A O 1
ATOM 1201 N N . ASP A 1 148 ? 6.805 -9.722 8.047 1.00 65.31 148 ASP A N 1
ATOM 1202 C CA . ASP A 1 148 ? 6.975 -8.538 8.884 1.00 65.31 148 ASP A CA 1
ATOM 1203 C C . ASP A 1 148 ? 6.028 -8.553 10.090 1.00 65.31 148 ASP A C 1
ATOM 1205 O O . ASP A 1 148 ? 4.859 -8.923 9.988 1.00 65.31 148 ASP A O 1
ATOM 1209 N N . GLU A 1 149 ? 6.516 -8.037 11.220 1.00 72.56 149 GLU A N 1
ATOM 1210 C CA . GLU A 1 149 ? 5.740 -7.770 12.448 1.00 72.56 149 GLU A CA 1
ATOM 1211 C C . GLU A 1 149 ? 4.693 -6.652 12.257 1.00 72.56 149 GLU A C 1
ATOM 1213 O O . GLU A 1 149 ? 3.852 -6.382 13.122 1.00 72.56 149 GLU A O 1
ATOM 1218 N N . TYR A 1 150 ? 4.756 -5.976 11.107 1.00 82.69 150 TYR A N 1
ATOM 1219 C CA . TYR A 1 150 ? 3.928 -4.839 10.752 1.00 82.69 150 TYR A CA 1
ATOM 1220 C C . TYR A 1 150 ? 2.966 -5.188 9.625 1.00 82.69 150 TYR A C 1
ATOM 1222 O O . TYR A 1 150 ? 3.354 -5.695 8.574 1.00 82.69 150 TYR A O 1
ATOM 1230 N N . VAL A 1 151 ? 1.712 -4.784 9.800 1.00 88.00 151 VAL A N 1
ATOM 1231 C CA . VAL A 1 151 ? 0.716 -4.792 8.731 1.00 88.00 151 VAL A CA 1
ATOM 1232 C C . VAL A 1 151 ? 0.524 -3.370 8.232 1.00 88.00 151 VAL A C 1
ATOM 1234 O O . VAL A 1 151 ? 0.168 -2.459 8.988 1.00 88.00 151 VAL A O 1
ATOM 1237 N N . TYR A 1 152 ? 0.767 -3.177 6.940 1.00 90.69 152 TYR A N 1
ATOM 1238 C CA . TYR A 1 152 ? 0.442 -1.939 6.247 1.00 90.69 152 TYR A CA 1
ATOM 1239 C C . TYR A 1 152 ? -1.022 -1.963 5.828 1.00 90.69 152 TYR A C 1
ATOM 1241 O O . TYR A 1 152 ? -1.479 -2.906 5.180 1.00 90.69 152 TYR A O 1
ATOM 1249 N N . ILE A 1 153 ? -1.747 -0.913 6.201 1.00 93.06 153 ILE A N 1
ATOM 1250 C CA . ILE A 1 153 ? -3.169 -0.764 5.898 1.00 93.06 153 ILE A CA 1
ATOM 1251 C C . ILE A 1 153 ? -3.491 0.670 5.496 1.00 93.06 153 ILE A C 1
ATOM 1253 O O . ILE A 1 153 ? -2.774 1.611 5.846 1.00 93.06 153 ILE A O 1
ATOM 1257 N N . TRP A 1 154 ? -4.606 0.834 4.797 1.00 94.75 154 TRP A N 1
ATOM 1258 C CA . TRP A 1 154 ? -5.227 2.120 4.521 1.00 94.75 154 TRP A CA 1
ATOM 1259 C C . TRP A 1 154 ? -6.503 2.233 5.333 1.00 94.75 154 TRP A C 1
ATOM 1261 O O . TRP A 1 154 ? -7.343 1.338 5.309 1.00 94.75 154 TRP A O 1
ATOM 1271 N N . VAL A 1 155 ? -6.638 3.332 6.063 1.00 92.69 155 VAL A N 1
ATOM 1272 C CA . VAL A 1 155 ? -7.749 3.556 6.988 1.00 92.69 155 VAL A CA 1
ATOM 1273 C C . VAL A 1 155 ? -8.498 4.805 6.578 1.00 92.69 155 VAL A C 1
ATOM 1275 O O . VAL A 1 155 ? -7.871 5.817 6.256 1.00 92.69 155 VAL A O 1
ATOM 1278 N N . SER A 1 156 ? -9.829 4.738 6.582 1.00 92.44 156 SER A N 1
ATOM 1279 C CA . SER A 1 156 ? -10.657 5.905 6.295 1.00 92.44 156 SER A CA 1
ATOM 1280 C C . SER A 1 156 ? -10.445 7.012 7.338 1.00 92.44 156 SER A C 1
ATOM 1282 O O . SER A 1 156 ? -10.279 6.764 8.537 1.00 92.44 156 SER A O 1
ATOM 1284 N N . ASN A 1 157 ? -10.491 8.268 6.895 1.00 89.88 157 ASN A N 1
ATOM 1285 C CA . ASN A 1 157 ? -10.354 9.439 7.760 1.00 89.88 157 ASN A CA 1
ATOM 1286 C C . ASN A 1 157 ? -11.413 9.442 8.867 1.00 89.88 157 ASN A C 1
ATOM 1288 O O . ASN A 1 157 ? -11.104 9.803 9.997 1.00 89.88 157 ASN A O 1
ATOM 1292 N N . LYS A 1 158 ? -12.635 8.981 8.571 1.00 86.50 158 LYS A N 1
ATOM 1293 C CA . LYS A 1 158 ? -13.723 8.885 9.555 1.00 86.50 158 LYS A CA 1
ATOM 1294 C C . LYS A 1 158 ? -13.382 7.916 10.690 1.00 86.50 158 LYS A C 1
ATOM 1296 O O . LYS A 1 158 ? -13.523 8.289 11.854 1.00 86.50 158 LYS A O 1
ATOM 1301 N N . LEU A 1 159 ? -12.874 6.720 10.374 1.00 85.12 159 LEU A N 1
ATOM 1302 C CA . LEU A 1 159 ? -12.436 5.753 11.389 1.00 85.12 159 LEU A CA 1
ATOM 1303 C C . LEU A 1 159 ? -11.249 6.296 12.197 1.00 85.12 159 LEU A C 1
ATOM 1305 O O . LEU A 1 159 ? -11.183 6.130 13.414 1.00 85.12 159 LEU A O 1
ATOM 1309 N N . GLN A 1 160 ? -10.334 7.009 11.541 1.00 85.06 160 GLN A N 1
ATOM 1310 C CA . GLN A 1 160 ? -9.212 7.649 12.222 1.00 85.06 160 GLN A CA 1
ATOM 1311 C C . GLN A 1 160 ? -9.659 8.783 13.162 1.00 85.06 160 GLN A C 1
ATOM 1313 O O . GLN A 1 160 ? -9.123 8.930 14.261 1.00 85.06 160 GLN A O 1
ATOM 1318 N N . GLU A 1 161 ? -10.641 9.587 12.762 1.00 84.06 161 GLU A N 1
ATOM 1319 C CA . GLU A 1 161 ? -11.227 10.646 13.588 1.00 84.06 161 GLU A CA 1
ATOM 1320 C C . GLU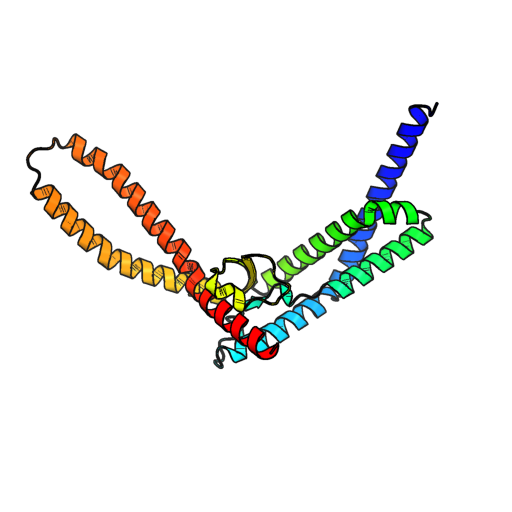 A 1 161 ? -12.018 10.098 14.774 1.00 84.06 161 GLU A C 1
ATOM 1322 O O . GLU A 1 161 ? -11.981 10.680 15.857 1.00 84.06 161 GLU A O 1
ATOM 1327 N N . GLU A 1 162 ? -12.737 8.994 14.591 1.00 82.00 162 GLU A N 1
ATOM 1328 C CA . GLU A 1 162 ? -13.439 8.302 15.670 1.00 82.00 162 GLU A CA 1
ATOM 1329 C C . GLU A 1 162 ? -12.464 7.714 16.683 1.00 82.00 162 GLU A C 1
ATOM 1331 O O . GLU A 1 162 ? -12.577 8.029 17.866 1.00 82.00 162 GLU A O 1
ATOM 1336 N N . SER A 1 163 ? -11.431 7.008 16.213 1.00 79.06 163 SER A N 1
ATOM 1337 C CA . SER A 1 163 ? -10.353 6.517 17.076 1.00 79.06 163 SER A CA 1
ATOM 1338 C C . SER A 1 163 ? -9.765 7.665 17.910 1.00 79.06 163 SER A C 1
ATOM 1340 O O . SER A 1 163 ? -9.714 7.583 19.136 1.00 79.06 163 SER A O 1
ATOM 1342 N N . ARG A 1 164 ? -9.464 8.812 17.281 1.00 77.81 164 ARG A N 1
ATOM 1343 C CA . ARG A 1 164 ? -8.985 10.023 17.976 1.00 77.81 164 ARG A CA 1
ATOM 1344 C C . ARG A 1 164 ? -9.980 10.600 18.976 1.00 77.81 164 ARG A C 1
ATOM 1346 O O . ARG A 1 164 ? -9.566 11.115 20.019 1.00 77.81 164 ARG A O 1
ATOM 1353 N N . ARG A 1 165 ? -11.276 10.603 18.657 1.00 71.88 165 ARG A N 1
ATOM 1354 C CA . ARG A 1 165 ? -12.328 11.119 19.547 1.00 71.88 165 ARG A CA 1
ATOM 1355 C C . ARG A 1 165 ? -12.464 10.255 20.791 1.00 71.88 165 ARG A C 1
ATOM 1357 O O . ARG A 1 165 ? -12.465 10.817 21.886 1.00 71.88 165 ARG A O 1
ATOM 1364 N N . ASP A 1 166 ? -12.480 8.937 20.637 1.00 67.81 166 ASP A N 1
ATOM 1365 C CA . ASP A 1 166 ? -12.560 7.996 21.757 1.00 67.81 166 ASP A CA 1
ATOM 1366 C C . ASP A 1 166 ? -11.379 8.169 22.708 1.00 67.81 166 ASP A C 1
ATOM 1368 O O . ASP A 1 166 ? -11.545 8.202 23.928 1.00 67.81 166 ASP A O 1
ATOM 1372 N N . VAL A 1 167 ? -10.184 8.395 22.161 1.00 68.31 167 VAL A N 1
ATOM 1373 C CA . VAL A 1 167 ? -9.011 8.704 22.981 1.00 68.31 167 VAL A CA 1
ATOM 1374 C C . VAL A 1 167 ? -9.125 10.036 23.683 1.00 68.31 167 VAL A C 1
ATOM 1376 O O . VAL A 1 167 ? -8.789 10.126 24.860 1.00 68.31 167 VAL A O 1
ATOM 1379 N N . LYS A 1 168 ? -9.561 11.092 22.991 1.00 67.31 168 LYS A N 1
ATOM 1380 C CA . LYS A 1 168 ? -9.750 12.400 23.628 1.00 67.31 168 LYS A CA 1
ATOM 1381 C C . LYS A 1 168 ? -10.753 12.306 24.774 1.00 67.31 168 LYS A C 1
ATOM 1383 O O . LYS A 1 168 ? -10.495 12.884 25.824 1.00 67.31 168 LYS A O 1
ATOM 1388 N N . LEU A 1 169 ? -11.837 11.552 24.601 1.00 67.25 169 LEU A N 1
ATOM 1389 C CA . LEU A 1 169 ? -12.842 11.322 25.634 1.00 67.25 169 LEU A CA 1
ATOM 1390 C C . LEU A 1 169 ? -12.273 10.511 26.807 1.00 67.25 169 LEU A C 1
ATOM 1392 O O . LEU A 1 169 ? -12.402 10.930 27.956 1.00 67.25 169 LEU A O 1
ATOM 1396 N N . ALA A 1 170 ? -11.585 9.400 26.531 1.00 66.62 170 ALA A N 1
ATOM 1397 C CA . ALA A 1 170 ? -10.938 8.581 27.555 1.00 66.62 170 ALA A CA 1
ATOM 1398 C C . ALA A 1 170 ? -9.874 9.372 28.332 1.00 66.62 170 ALA A C 1
ATOM 1400 O O . ALA A 1 170 ? -9.814 9.304 29.559 1.00 66.62 170 ALA A O 1
ATOM 1401 N N . ASN A 1 171 ? -9.079 10.184 27.634 1.00 65.12 171 ASN A N 1
ATOM 1402 C CA . ASN A 1 171 ? -8.088 11.062 28.243 1.00 65.12 171 ASN A CA 1
ATOM 1403 C C . ASN A 1 171 ? -8.736 12.188 29.041 1.00 65.12 171 ASN A C 1
ATOM 1405 O O . ASN A 1 171 ? -8.228 12.523 30.102 1.00 65.12 171 ASN A O 1
ATOM 1409 N N . PHE A 1 172 ? -9.843 12.761 28.571 1.00 65.75 172 PHE A N 1
ATOM 1410 C CA . PHE A 1 172 ? -10.596 13.768 29.313 1.00 65.75 172 PHE A CA 1
ATOM 1411 C C . PHE A 1 172 ? -11.159 13.188 30.615 1.00 65.75 172 PHE A C 1
ATOM 1413 O O . PHE A 1 172 ? -10.978 13.781 31.676 1.00 65.75 172 PHE A O 1
ATOM 1420 N N . ILE A 1 173 ? -11.754 11.991 30.565 1.00 68.19 173 ILE A N 1
ATOM 1421 C CA . ILE A 1 173 ? -12.228 11.276 31.758 1.00 68.19 173 ILE A CA 1
ATOM 1422 C C . ILE A 1 173 ? -11.053 10.964 32.694 1.00 68.19 173 ILE A C 1
ATOM 1424 O O . ILE A 1 173 ? -11.117 11.255 33.887 1.00 68.19 173 ILE A O 1
ATOM 1428 N N . SER A 1 174 ? -9.947 10.431 32.164 1.00 64.19 174 SER A N 1
ATOM 1429 C CA . SER A 1 174 ? -8.750 10.148 32.960 1.00 64.19 174 SER A CA 1
ATOM 1430 C C . SER A 1 174 ? -8.168 11.418 33.579 1.00 64.19 174 SER A C 1
ATOM 1432 O O . SER A 1 174 ? -7.758 11.382 34.730 1.00 64.19 174 SER A O 1
ATOM 1434 N N . PHE A 1 175 ? -8.143 12.540 32.861 1.00 67.19 175 PHE A N 1
ATOM 1435 C CA . PHE A 1 175 ? -7.693 13.836 33.371 1.00 67.19 175 PHE A CA 1
ATOM 1436 C C . PHE A 1 175 ? -8.585 14.289 34.532 1.00 67.19 175 PHE A C 1
ATOM 1438 O O . PHE A 1 175 ? -8.072 14.631 35.594 1.00 67.19 175 PHE A O 1
ATOM 1445 N N . MET A 1 176 ? -9.908 14.201 34.370 1.00 65.62 176 MET A N 1
ATOM 1446 C CA . MET A 1 176 ? -10.887 14.576 35.395 1.00 65.62 176 MET A CA 1
ATOM 1447 C C . MET A 1 176 ? -10.843 13.697 36.650 1.00 65.62 176 MET A C 1
ATOM 1449 O O . MET A 1 176 ? -11.213 14.167 37.717 1.00 65.62 176 MET A O 1
ATOM 1453 N N . ILE A 1 177 ? -10.391 12.444 36.559 1.00 67.75 177 ILE A N 1
ATOM 1454 C CA . ILE A 1 177 ? -10.303 11.539 37.719 1.00 67.75 177 ILE A CA 1
ATOM 1455 C C . ILE A 1 177 ? -8.908 11.580 38.351 1.00 67.75 177 ILE A C 1
ATOM 1457 O O . ILE A 1 177 ? -8.760 11.693 39.567 1.00 67.75 177 ILE A O 1
ATOM 1461 N N . VAL A 1 178 ? -7.863 11.474 37.531 1.00 66.44 178 VAL A N 1
ATOM 1462 C CA . VAL A 1 178 ? -6.484 11.308 37.998 1.00 66.44 178 VAL A CA 1
ATOM 1463 C C . VAL A 1 178 ? -5.930 12.620 38.542 1.00 66.44 178 VAL A C 1
ATOM 1465 O O . VAL A 1 178 ? -5.261 12.601 39.571 1.00 66.44 178 VAL A O 1
ATOM 1468 N N . ILE A 1 179 ? -6.225 13.765 37.917 1.00 68.19 179 ILE A N 1
ATOM 1469 C CA . ILE A 1 179 ? -5.643 15.042 38.354 1.00 68.19 179 ILE A CA 1
ATOM 1470 C C . ILE A 1 179 ? -6.199 15.508 39.693 1.00 68.19 179 ILE A C 1
ATOM 1472 O O . ILE A 1 179 ? -5.380 15.848 40.542 1.00 68.19 179 ILE A O 1
ATOM 1476 N N . PRO A 1 180 ? -7.516 15.481 39.965 1.00 69.25 180 PRO A N 1
ATOM 1477 C CA . PRO A 1 180 ? -8.016 15.842 41.289 1.00 69.25 180 PRO A CA 1
ATOM 1478 C C . PRO A 1 180 ? -7.511 14.903 42.387 1.00 69.25 180 PRO A C 1
ATOM 1480 O O . PRO A 1 180 ? -7.136 15.373 43.458 1.00 69.25 180 PRO A O 1
ATOM 1483 N N . ASN A 1 181 ? -7.417 13.597 42.112 1.00 65.62 181 ASN A N 1
ATOM 1484 C CA . ASN A 1 181 ? -6.890 12.626 43.073 1.00 65.62 181 ASN A CA 1
ATOM 1485 C C . ASN A 1 181 ? -5.397 12.837 43.352 1.00 65.62 181 ASN A C 1
ATOM 1487 O O . ASN A 1 181 ? -4.981 12.843 44.510 1.00 65.62 181 ASN A O 1
ATOM 1491 N N . LEU A 1 182 ? -4.585 13.065 42.316 1.00 66.69 182 LEU A N 1
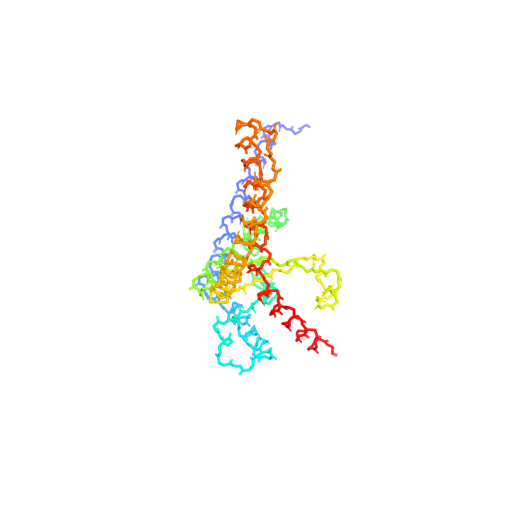ATOM 1492 C CA . LEU A 1 182 ? -3.165 13.370 42.484 1.00 66.69 182 LEU A CA 1
ATOM 1493 C C . LEU A 1 182 ? -2.947 14.735 43.138 1.00 66.69 182 LEU A C 1
ATOM 1495 O O . LEU A 1 182 ? -2.059 14.850 43.973 1.00 66.69 182 LEU A O 1
ATOM 1499 N N . LEU A 1 183 ? -3.761 15.746 42.820 1.00 66.88 183 LEU A N 1
ATOM 1500 C CA . LEU A 1 183 ? -3.730 17.048 43.486 1.00 66.88 183 LEU A CA 1
ATOM 1501 C C . LEU A 1 183 ? -4.095 16.906 44.970 1.00 66.88 183 LEU A C 1
ATOM 1503 O O . LEU A 1 183 ? -3.453 17.525 45.811 1.00 66.88 183 LEU A O 1
ATOM 1507 N N . GLY A 1 184 ? -5.062 16.048 45.303 1.00 67.12 184 GLY A N 1
ATOM 1508 C CA . GLY A 1 184 ? -5.413 15.704 46.681 1.00 67.12 184 GLY A CA 1
ATOM 1509 C C . GLY A 1 184 ? -4.263 15.029 47.433 1.00 67.12 184 GLY A C 1
ATOM 1510 O O . GLY A 1 184 ? -3.896 15.478 48.518 1.00 67.12 184 GLY A O 1
ATOM 1511 N N . ILE A 1 185 ? -3.633 14.010 46.836 1.00 67.88 185 ILE A N 1
ATOM 1512 C CA . ILE A 1 185 ? -2.445 13.336 47.396 1.00 67.88 185 ILE A CA 1
ATOM 1513 C C . ILE A 1 185 ? -1.277 14.323 47.540 1.00 67.88 185 ILE A C 1
ATOM 1515 O O . ILE A 1 185 ? -0.568 14.314 48.544 1.00 67.88 185 ILE A O 1
ATOM 1519 N N . PHE A 1 186 ? -1.097 15.209 46.561 1.00 66.81 186 PHE A N 1
ATOM 1520 C CA . PHE A 1 186 ? -0.060 16.233 46.553 1.00 66.81 186 PHE A CA 1
ATOM 1521 C C . PHE A 1 186 ? -0.273 17.267 47.662 1.00 66.81 186 PHE A C 1
ATOM 1523 O O . PHE A 1 186 ? 0.651 17.514 48.429 1.00 66.81 186 PHE A O 1
ATOM 1530 N N . LEU A 1 187 ? -1.481 17.827 47.801 1.00 66.31 187 LEU A N 1
ATOM 1531 C CA . LEU A 1 187 ? -1.838 18.760 48.877 1.00 66.31 187 LEU A CA 1
ATOM 1532 C C . LEU A 1 187 ? -1.687 18.106 50.256 1.00 66.31 187 LEU A C 1
ATOM 1534 O O . LEU A 1 187 ? -1.157 18.730 51.176 1.00 66.31 187 LEU A O 1
ATOM 1538 N N . TYR A 1 188 ? -2.079 16.836 50.382 1.00 66.06 188 TYR A N 1
ATOM 1539 C CA . TYR A 1 188 ? -1.894 16.047 51.597 1.00 66.06 188 TYR A CA 1
ATOM 1540 C C . TYR A 1 188 ? -0.406 15.902 51.960 1.00 66.06 188 TYR A C 1
ATOM 1542 O O . TYR A 1 188 ? 0.002 16.292 53.056 1.00 66.06 188 TYR A O 1
ATOM 1550 N N . LEU A 1 189 ? 0.436 15.454 51.023 1.00 64.38 189 LEU A N 1
ATOM 1551 C CA . LEU A 1 189 ? 1.884 15.341 51.229 1.00 64.38 189 LEU A CA 1
ATOM 1552 C C . LEU A 1 189 ? 2.524 16.702 51.546 1.00 64.38 189 LEU A C 1
ATOM 1554 O O . LEU A 1 189 ? 3.337 16.803 52.463 1.00 64.38 189 LEU A O 1
ATOM 1558 N N . PHE A 1 190 ? 2.112 17.772 50.862 1.00 62.22 190 PHE A N 1
ATOM 1559 C CA . PHE A 1 190 ? 2.635 19.123 51.082 1.00 62.22 190 PHE A CA 1
ATOM 1560 C C . PHE A 1 190 ? 2.274 19.689 52.462 1.00 62.22 190 PHE A C 1
ATOM 1562 O O . PHE A 1 190 ? 3.081 20.405 53.057 1.00 62.22 190 PHE A O 1
ATOM 1569 N N . SER A 1 191 ? 1.089 19.346 52.979 1.00 63.03 191 SER A N 1
ATOM 1570 C CA . SER A 1 191 ? 0.654 19.718 54.331 1.00 63.03 191 SER A CA 1
ATOM 1571 C C . SER A 1 191 ? 1.438 18.984 55.427 1.00 63.03 191 SER A C 1
ATOM 1573 O O . SER A 1 191 ? 1.676 19.544 56.494 1.00 63.03 191 SER A O 1
ATOM 1575 N N . SER A 1 192 ? 1.903 17.763 55.142 1.00 60.69 192 SER A N 1
ATOM 1576 C CA . SER A 1 192 ? 2.621 16.914 56.102 1.00 60.69 192 SER A CA 1
ATOM 1577 C C . SER A 1 192 ? 4.127 17.201 56.221 1.00 60.69 192 SER A C 1
ATOM 1579 O O . SER A 1 192 ? 4.754 16.809 57.203 1.00 60.69 192 SER A O 1
ATOM 1581 N N . ILE A 1 193 ? 4.730 17.917 55.263 1.00 58.50 193 ILE A N 1
ATOM 1582 C CA . ILE A 1 193 ? 6.178 18.185 55.237 1.00 58.50 193 ILE A CA 1
ATOM 1583 C C . ILE A 1 193 ? 6.446 19.613 55.740 1.00 58.50 193 ILE A C 1
ATOM 1585 O O . ILE A 1 193 ? 6.551 20.569 54.969 1.00 58.50 193 ILE A O 1
ATOM 1589 N N . GLN A 1 194 ? 6.581 19.783 57.057 1.00 57.66 194 GLN A N 1
ATOM 1590 C CA . GLN A 1 194 ? 6.943 21.071 57.677 1.00 57.66 194 GLN A CA 1
ATOM 1591 C C . GLN A 1 194 ? 8.440 21.431 57.529 1.00 57.66 194 GLN A C 1
ATOM 1593 O O . GLN A 1 194 ? 8.813 22.578 57.747 1.00 57.66 194 GLN A O 1
ATOM 1598 N N . LEU A 1 195 ? 9.299 20.492 57.105 1.00 54.00 195 LEU A N 1
ATOM 1599 C CA . LEU A 1 195 ? 10.766 20.605 57.219 1.00 54.00 195 LEU A CA 1
ATOM 1600 C C . LEU A 1 195 ? 11.533 21.010 55.943 1.00 54.00 195 LEU A C 1
ATOM 1602 O O . LEU A 1 195 ? 12.729 21.272 56.033 1.00 54.00 195 LEU A O 1
ATOM 1606 N N . LEU A 1 196 ? 10.902 21.090 54.762 1.00 56.34 196 LEU A N 1
ATOM 1607 C CA . LEU A 1 196 ? 11.611 21.494 53.532 1.00 56.34 196 LEU A CA 1
ATOM 1608 C C . LEU A 1 196 ? 11.472 23.001 53.228 1.00 56.34 196 LEU A C 1
ATOM 1610 O O . LEU A 1 196 ? 10.331 23.474 53.141 1.00 56.34 196 LEU A O 1
ATOM 1614 N N . PRO A 1 197 ? 12.575 23.733 52.956 1.00 59.31 197 PRO A N 1
ATOM 1615 C CA . PRO A 1 197 ? 12.536 25.116 52.473 1.00 59.31 197 PRO A CA 1
ATOM 1616 C C . PRO A 1 197 ? 11.756 25.243 51.156 1.00 59.31 197 PRO A C 1
ATOM 1618 O O . PRO A 1 197 ? 11.849 24.380 50.279 1.00 59.31 197 PRO A O 1
ATOM 1621 N N . SER A 1 198 ? 11.008 26.336 50.991 1.00 60.59 198 SER A N 1
ATOM 1622 C CA . SER A 1 198 ? 10.098 26.583 49.856 1.00 60.59 198 SER A CA 1
ATOM 1623 C C . SER A 1 198 ? 10.753 26.450 48.473 1.00 60.59 198 SER A C 1
ATOM 1625 O O . SER A 1 198 ? 10.106 25.989 47.535 1.00 60.59 198 SER A O 1
ATOM 1627 N N . MET A 1 199 ? 12.045 26.771 48.353 1.00 55.47 199 MET A N 1
ATOM 1628 C CA . MET A 1 199 ? 12.803 26.679 47.098 1.00 55.47 199 MET A CA 1
ATOM 1629 C C . MET A 1 199 ? 13.039 25.241 46.611 1.00 55.47 199 MET A C 1
ATOM 1631 O O . MET A 1 199 ? 13.075 25.003 45.407 1.00 55.47 199 MET A O 1
ATOM 1635 N N . PHE A 1 200 ? 13.157 24.262 47.512 1.00 57.28 200 PHE A N 1
ATOM 1636 C CA . PHE A 1 200 ? 13.306 22.855 47.113 1.00 57.28 200 PHE A CA 1
ATOM 1637 C C . PHE A 1 200 ? 11.974 22.243 46.669 1.00 57.28 200 PHE A C 1
ATOM 1639 O O . PHE A 1 200 ? 11.949 21.331 45.843 1.00 57.28 200 PHE A O 1
ATOM 1646 N N . ARG A 1 201 ? 10.854 22.784 47.165 1.00 58.34 201 ARG A N 1
ATOM 1647 C CA . ARG A 1 201 ? 9.507 22.326 46.803 1.00 58.34 201 ARG A CA 1
ATOM 1648 C C . ARG A 1 201 ? 9.133 22.700 45.368 1.00 58.34 201 ARG A C 1
ATOM 1650 O O . ARG A 1 201 ? 8.500 21.899 44.690 1.00 58.34 201 ARG A O 1
ATOM 1657 N N . SER A 1 202 ? 9.541 23.877 44.890 1.00 58.25 202 SER A N 1
ATOM 1658 C CA . SER A 1 202 ? 9.318 24.302 43.500 1.00 58.25 202 SER A CA 1
ATOM 1659 C C . SER A 1 202 ? 10.259 23.603 42.513 1.00 58.25 202 SER A C 1
ATOM 1661 O O . SER A 1 202 ? 9.839 23.275 41.404 1.00 58.25 202 SER A O 1
ATOM 1663 N N . LEU A 1 203 ? 11.500 23.305 42.917 1.00 60.50 203 LEU A N 1
ATOM 1664 C CA . LEU A 1 203 ? 12.475 22.615 42.066 1.00 60.50 203 LEU A CA 1
ATOM 1665 C C . LEU A 1 203 ? 12.094 21.147 41.799 1.00 60.50 203 LEU A C 1
ATOM 1667 O O . LEU A 1 203 ? 12.278 20.658 40.689 1.00 60.50 203 LEU A O 1
ATOM 1671 N N . ALA A 1 204 ? 11.502 20.460 42.783 1.00 59.69 204 ALA A N 1
ATOM 1672 C CA . ALA A 1 204 ? 10.971 19.101 42.620 1.00 59.69 204 ALA A CA 1
ATOM 1673 C C . ALA A 1 204 ? 9.687 19.042 41.764 1.00 59.69 204 ALA A C 1
ATOM 1675 O O . ALA A 1 204 ? 9.313 17.977 41.275 1.00 59.69 204 ALA A O 1
ATOM 1676 N N . LEU A 1 205 ? 9.020 20.183 41.562 1.00 61.69 205 LEU A N 1
ATOM 1677 C CA . LEU A 1 205 ? 7.732 20.284 40.873 1.00 61.69 205 LEU A CA 1
ATOM 1678 C C . LEU A 1 205 ? 7.880 20.186 39.349 1.00 61.69 205 LEU A C 1
ATOM 1680 O O . LEU A 1 205 ? 7.042 19.594 38.673 1.00 61.69 205 LEU A O 1
ATOM 1684 N N . VAL A 1 206 ? 8.980 20.717 38.812 1.00 65.19 206 VAL A N 1
ATOM 1685 C CA . VAL A 1 206 ? 9.240 20.758 37.366 1.00 65.19 206 VAL A CA 1
ATOM 1686 C C . VAL A 1 206 ? 9.484 19.357 36.770 1.00 65.19 206 VAL A C 1
ATOM 1688 O O . VAL A 1 206 ? 8.808 19.017 35.797 1.00 65.19 206 VAL A O 1
ATOM 1691 N N . PRO A 1 207 ? 10.347 18.486 37.337 1.00 66.75 207 PRO A N 1
ATOM 1692 C CA . PRO A 1 207 ? 10.568 17.134 36.806 1.00 66.75 207 PRO A CA 1
ATOM 1693 C C . PRO A 1 207 ? 9.321 16.243 36.864 1.00 66.75 207 PRO A C 1
ATOM 1695 O O . PRO A 1 207 ? 9.097 15.423 35.974 1.00 66.75 207 PRO A O 1
ATOM 1698 N N . LEU A 1 208 ? 8.494 16.423 37.897 1.00 65.94 208 LEU A N 1
ATOM 1699 C CA . LEU A 1 208 ? 7.259 15.666 38.112 1.00 65.94 208 LEU A CA 1
ATOM 1700 C C . LEU A 1 208 ? 6.177 16.049 37.091 1.00 65.94 208 LEU A C 1
ATOM 1702 O O . LEU A 1 208 ? 5.484 15.183 36.562 1.00 65.94 208 LEU A O 1
ATOM 1706 N N . LEU A 1 209 ? 6.080 17.335 36.743 1.00 68.06 209 LEU A N 1
ATOM 1707 C CA . LEU A 1 209 ? 5.201 17.799 35.667 1.00 68.06 209 LEU A CA 1
ATOM 1708 C C . LEU A 1 209 ? 5.643 17.262 34.299 1.00 68.06 209 LEU A C 1
ATOM 1710 O O . LEU A 1 209 ? 4.810 16.840 33.499 1.00 68.06 209 LEU A O 1
ATOM 1714 N N . ILE A 1 210 ? 6.953 17.235 34.038 1.00 68.50 210 ILE A N 1
ATOM 1715 C CA . ILE A 1 210 ? 7.511 16.728 32.776 1.00 68.50 210 ILE A CA 1
ATOM 1716 C C . ILE A 1 210 ? 7.257 15.221 32.621 1.00 68.50 210 ILE A C 1
ATOM 1718 O O . ILE A 1 210 ? 6.853 14.773 31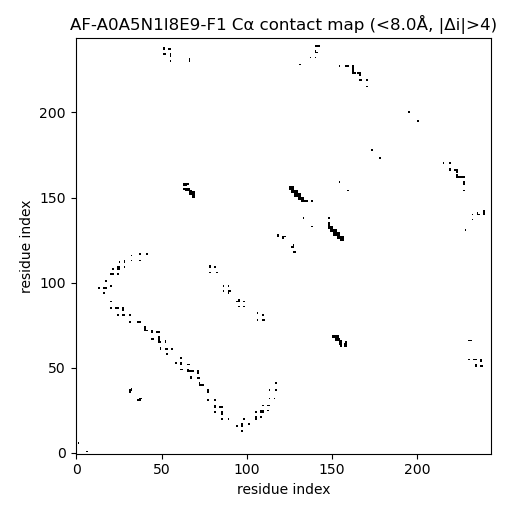.541 1.00 68.50 210 ILE A O 1
ATOM 1722 N N . SER A 1 211 ? 7.445 14.428 33.683 1.00 64.62 211 SER A N 1
ATOM 1723 C CA . SER A 1 211 ? 7.159 12.987 33.644 1.00 64.62 211 SER A CA 1
ATOM 1724 C C . SER A 1 211 ? 5.666 12.713 33.436 1.00 64.62 211 SER A C 1
ATOM 1726 O O . SER A 1 211 ? 5.303 11.828 32.661 1.00 64.62 211 SER A O 1
ATOM 1728 N N . PHE A 1 212 ? 4.799 13.531 34.036 1.00 69.44 212 PHE A N 1
ATOM 1729 C CA . PHE A 1 212 ? 3.353 13.430 33.881 1.00 69.44 212 PHE A CA 1
ATOM 1730 C C . PHE A 1 212 ? 2.881 13.755 32.458 1.00 69.44 212 PHE A C 1
ATOM 1732 O O . PHE A 1 212 ? 2.112 12.990 31.875 1.00 69.44 212 PHE A O 1
ATOM 1739 N N . ILE A 1 213 ? 3.390 14.834 31.852 1.00 69.44 213 ILE A N 1
ATOM 1740 C CA . ILE A 1 213 ? 3.096 15.177 30.449 1.00 69.44 213 ILE A CA 1
ATOM 1741 C C . ILE A 1 213 ? 3.555 14.045 29.520 1.00 69.44 213 ILE A C 1
ATOM 1743 O O . ILE A 1 213 ? 2.825 13.654 28.608 1.00 69.44 213 ILE A O 1
ATOM 1747 N N . SER A 1 214 ? 4.730 13.469 29.789 1.00 63.78 214 SER A N 1
ATOM 1748 C CA . SER A 1 214 ? 5.275 12.349 29.013 1.00 63.78 214 SER A CA 1
ATOM 1749 C C . SER A 1 214 ? 4.415 11.085 29.135 1.00 63.78 214 SER A C 1
ATOM 1751 O O . SER A 1 214 ? 4.170 10.406 28.137 1.00 63.78 214 SER A O 1
ATOM 1753 N N . LEU A 1 215 ? 3.900 10.790 30.334 1.00 68.50 215 LEU A N 1
ATOM 1754 C CA . LEU A 1 215 ? 2.994 9.669 30.585 1.00 68.50 215 LEU A CA 1
ATOM 1755 C C . LEU A 1 215 ? 1.655 9.850 29.855 1.00 68.50 215 LEU A C 1
ATOM 1757 O O . LEU A 1 215 ? 1.213 8.934 29.162 1.00 68.50 215 LEU A O 1
ATOM 1761 N N . ILE A 1 216 ? 1.040 11.035 29.951 1.00 66.38 216 ILE A N 1
ATOM 1762 C CA . ILE A 1 216 ? -0.208 11.353 29.237 1.00 66.38 216 ILE A CA 1
ATOM 1763 C C . ILE A 1 216 ? -0.006 11.221 27.728 1.00 66.38 216 ILE A C 1
ATOM 1765 O O . ILE A 1 216 ? -0.830 10.608 27.048 1.00 66.38 216 ILE A O 1
ATOM 1769 N N . TYR A 1 217 ? 1.097 11.754 27.199 1.00 64.19 217 TYR A N 1
ATOM 1770 C CA . TYR A 1 217 ? 1.419 11.660 25.778 1.00 64.19 217 TYR A CA 1
ATOM 1771 C C . TYR A 1 217 ? 1.616 10.202 25.326 1.00 64.19 217 TYR A C 1
ATOM 1773 O O . TYR A 1 217 ? 1.096 9.792 24.285 1.00 64.19 217 TYR A O 1
ATOM 1781 N N . GLY A 1 218 ? 2.305 9.387 26.132 1.00 60.75 218 GLY A N 1
ATOM 1782 C CA . GLY A 1 218 ? 2.496 7.959 25.869 1.00 60.75 218 GLY A CA 1
ATOM 1783 C C . GLY A 1 218 ? 1.187 7.160 25.871 1.00 60.75 218 GLY A C 1
ATOM 1784 O O . GLY A 1 218 ? 0.965 6.338 24.979 1.00 60.75 218 GLY A O 1
ATOM 1785 N N . ILE A 1 219 ? 0.295 7.435 26.828 1.00 63.44 219 ILE A N 1
ATOM 1786 C CA . ILE A 1 219 ? -1.041 6.825 26.906 1.00 63.44 219 ILE A CA 1
ATOM 1787 C C . ILE A 1 219 ? -1.897 7.257 25.708 1.00 63.44 219 ILE A C 1
ATOM 1789 O O . ILE A 1 219 ? -2.519 6.407 25.070 1.00 63.44 219 ILE A O 1
ATOM 1793 N N . HIS A 1 220 ? -1.861 8.544 25.342 1.00 60.22 220 HIS A N 1
ATOM 1794 C CA . HIS A 1 220 ? -2.585 9.086 24.190 1.00 60.22 220 HIS A CA 1
ATOM 1795 C C . HIS A 1 220 ? -2.228 8.336 22.904 1.00 60.22 220 HIS A C 1
ATOM 1797 O O . HIS A 1 220 ? -3.111 7.838 22.213 1.00 60.22 220 HIS A O 1
ATOM 1803 N N . LYS A 1 221 ? -0.930 8.168 22.627 1.00 62.19 221 LYS A N 1
ATOM 1804 C CA . LYS A 1 221 ? -0.460 7.482 21.418 1.00 62.19 221 LYS A CA 1
ATOM 1805 C C . LYS A 1 221 ? -0.874 6.006 21.362 1.00 62.19 221 LYS A C 1
ATOM 1807 O O . LYS A 1 221 ? -1.182 5.508 20.284 1.00 62.19 221 LYS A O 1
ATOM 1812 N N . ARG A 1 222 ? -0.878 5.296 22.499 1.00 61.44 222 ARG A N 1
ATOM 1813 C CA . ARG A 1 222 ? -1.292 3.878 22.554 1.00 61.44 222 ARG A CA 1
ATOM 1814 C C . ARG A 1 222 ? -2.793 3.700 22.363 1.00 61.44 222 ARG A C 1
ATOM 1816 O O . ARG A 1 222 ? -3.214 2.742 21.722 1.00 61.44 222 ARG A O 1
ATOM 1823 N N . LEU A 1 223 ? -3.594 4.605 22.916 1.00 61.38 223 LEU A N 1
ATOM 1824 C CA . LEU A 1 223 ? -5.042 4.554 22.763 1.00 61.38 223 LEU A CA 1
ATOM 1825 C C . LEU A 1 223 ? -5.467 4.925 21.334 1.00 61.38 223 LEU A C 1
ATOM 1827 O O . LEU A 1 223 ? -6.436 4.347 20.849 1.00 61.38 223 LEU A O 1
ATOM 1831 N N . ASP A 1 224 ? -4.738 5.827 20.650 1.00 61.72 224 ASP A N 1
ATOM 1832 C CA . ASP A 1 224 ? -5.165 6.424 19.359 1.00 61.72 224 ASP A CA 1
ATOM 1833 C C . ASP A 1 224 ? -5.270 5.400 18.230 1.00 61.72 224 ASP A C 1
ATOM 1835 O O . ASP A 1 224 ? -5.940 5.611 17.224 1.00 61.72 224 ASP A O 1
ATOM 1839 N N . MET A 1 225 ? -4.639 4.246 18.427 1.00 71.50 225 MET A N 1
ATOM 1840 C CA . MET A 1 225 ? -4.614 3.140 17.480 1.00 71.50 225 MET A CA 1
ATOM 1841 C C . MET A 1 225 ? -5.455 1.945 17.935 1.00 71.50 225 MET A C 1
ATOM 1843 O O . MET A 1 225 ? -5.544 0.966 17.200 1.00 71.50 225 MET A O 1
ATOM 1847 N N . LYS A 1 226 ? -6.067 1.981 19.128 1.00 80.00 226 LYS A N 1
ATOM 1848 C CA . LYS A 1 226 ? -6.734 0.808 19.712 1.00 80.00 226 LYS A CA 1
ATOM 1849 C C . LYS A 1 226 ? -7.942 0.367 18.888 1.00 80.00 226 LYS A C 1
ATOM 1851 O O . LYS A 1 226 ? -8.058 -0.820 18.601 1.00 80.00 226 LYS A O 1
ATOM 1856 N N . LEU A 1 227 ? -8.810 1.302 18.495 1.00 83.06 227 LEU A N 1
ATOM 1857 C CA . LEU A 1 227 ? -10.001 0.993 17.696 1.00 83.06 227 LEU A CA 1
ATOM 1858 C C . LEU A 1 227 ? -9.608 0.386 16.343 1.00 83.06 227 LEU A C 1
ATOM 1860 O O . LEU A 1 227 ? -10.083 -0.687 15.976 1.00 83.06 227 LEU A O 1
ATOM 1864 N N . ILE A 1 228 ? -8.656 1.029 15.664 1.00 87.25 228 ILE A N 1
ATOM 1865 C CA . ILE A 1 228 ? -8.109 0.569 14.385 1.00 87.25 228 ILE A CA 1
ATOM 1866 C C . ILE A 1 228 ? -7.479 -0.821 14.525 1.00 87.25 228 ILE A C 1
ATOM 1868 O O . ILE A 1 228 ? -7.740 -1.690 13.699 1.00 87.25 228 ILE A O 1
ATOM 1872 N N . LYS A 1 229 ? -6.683 -1.059 15.579 1.00 88.50 229 LYS A N 1
ATOM 1873 C CA . LYS A 1 229 ? -6.056 -2.364 15.826 1.00 88.50 229 LYS A CA 1
ATOM 1874 C C . LYS A 1 229 ? -7.110 -3.448 16.052 1.00 88.50 229 LYS A C 1
ATOM 1876 O O . LYS A 1 229 ? -7.017 -4.512 15.456 1.00 88.50 229 LYS A O 1
ATOM 1881 N N . VAL A 1 230 ? -8.136 -3.180 16.861 1.00 87.88 230 VAL A N 1
ATOM 1882 C CA . VAL A 1 230 ? -9.224 -4.142 17.105 1.00 87.88 230 VAL A CA 1
ATOM 1883 C C . VAL A 1 230 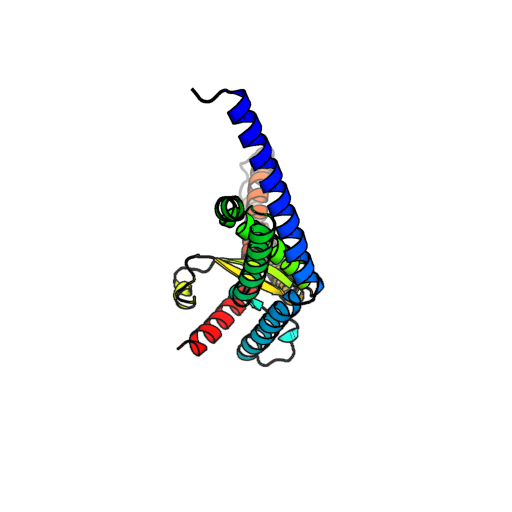? -9.949 -4.494 15.807 1.00 87.88 230 VAL A C 1
ATOM 1885 O O . VAL A 1 230 ? -10.190 -5.670 15.545 1.00 87.88 230 VAL A O 1
ATOM 1888 N N . GLN A 1 231 ? -10.281 -3.501 14.981 1.00 88.56 231 GLN A N 1
ATOM 1889 C CA . GLN A 1 231 ? -10.950 -3.752 13.707 1.00 88.56 231 GLN A CA 1
ATOM 1890 C C . GLN A 1 231 ? -10.038 -4.486 12.715 1.00 88.56 231 GLN A C 1
ATOM 1892 O O . GLN A 1 231 ? -10.498 -5.411 12.051 1.00 88.56 231 GLN A O 1
ATOM 1897 N N . LEU A 1 232 ? -8.742 -4.158 12.679 1.00 91.56 232 LEU A N 1
ATOM 1898 C CA . LEU A 1 232 ? -7.750 -4.885 11.888 1.00 91.56 232 LEU A CA 1
ATOM 1899 C C . LEU A 1 232 ? -7.686 -6.364 12.283 1.00 91.56 232 LEU A C 1
ATOM 1901 O O . LEU A 1 232 ? -7.701 -7.223 11.411 1.00 91.56 232 LEU A O 1
ATOM 1905 N N . LEU A 1 233 ? -7.645 -6.682 13.579 1.00 91.00 233 LEU A N 1
ATOM 1906 C CA . LEU A 1 233 ? -7.601 -8.073 14.040 1.00 91.00 233 LEU A CA 1
ATOM 1907 C C . LEU A 1 233 ? -8.854 -8.851 13.631 1.00 91.00 233 LEU A C 1
ATOM 1909 O O . LEU A 1 233 ? -8.750 -10.001 13.209 1.00 91.00 233 LEU A O 1
ATOM 1913 N N . LYS A 1 234 ? -10.032 -8.219 13.704 1.00 90.88 234 LYS A N 1
ATOM 1914 C CA . LYS A 1 234 ? -11.273 -8.824 13.203 1.00 90.88 234 LYS A CA 1
ATOM 1915 C C . LYS A 1 234 ? -11.206 -9.065 11.695 1.00 90.88 234 LYS A C 1
ATOM 1917 O O . LYS A 1 234 ? -11.567 -10.151 11.255 1.00 90.88 234 LYS A O 1
ATOM 1922 N N . LEU A 1 235 ? -10.703 -8.097 10.927 1.00 91.69 235 LEU A N 1
ATOM 1923 C CA . LEU A 1 235 ? -10.525 -8.229 9.479 1.00 91.69 235 LEU A CA 1
ATOM 1924 C C . LEU A 1 235 ? -9.584 -9.387 9.141 1.00 91.69 235 LEU A C 1
ATOM 1926 O O . LEU A 1 235 ? -9.934 -10.248 8.344 1.00 91.69 235 LEU A O 1
ATOM 1930 N N . LEU A 1 236 ? -8.429 -9.463 9.803 1.00 91.50 236 LEU A N 1
ATOM 1931 C CA . LEU A 1 236 ? -7.469 -10.548 9.604 1.00 91.50 236 LEU A CA 1
ATOM 1932 C C . LEU A 1 236 ? -8.045 -11.920 9.992 1.00 91.50 236 LEU A C 1
ATOM 1934 O O . LEU A 1 236 ? -7.703 -12.922 9.368 1.00 91.50 236 LEU A O 1
ATOM 1938 N N . ALA A 1 237 ? -8.933 -11.982 10.987 1.00 90.88 237 ALA A N 1
ATOM 1939 C CA . ALA A 1 237 ? -9.629 -13.213 11.353 1.00 90.88 237 ALA A CA 1
ATOM 1940 C C . ALA A 1 237 ? -10.654 -13.654 10.295 1.00 90.88 237 ALA A C 1
ATOM 1942 O O . ALA A 1 237 ? -10.741 -14.850 10.010 1.00 90.88 237 ALA A O 1
ATOM 1943 N N . VAL A 1 238 ? -11.397 -12.715 9.696 1.00 91.00 238 VAL A N 1
ATOM 1944 C CA . VAL A 1 238 ? -12.288 -13.000 8.554 1.00 91.00 238 VAL A CA 1
ATOM 1945 C C . VAL A 1 238 ? -11.461 -13.520 7.378 1.00 91.00 238 VAL A C 1
ATOM 1947 O O . VAL A 1 238 ? -11.707 -14.617 6.890 1.00 91.00 238 VAL A O 1
ATOM 1950 N N . GLU A 1 239 ? -10.413 -12.790 7.011 1.00 90.69 239 GLU A N 1
ATOM 1951 C CA . GLU A 1 239 ? -9.471 -13.151 5.950 1.00 90.69 239 GLU A CA 1
ATOM 1952 C C . GLU A 1 239 ? -8.853 -14.534 6.139 1.00 90.69 239 GLU A C 1
ATOM 1954 O O . GLU A 1 239 ? -8.718 -15.309 5.197 1.00 90.69 239 GLU A O 1
ATOM 1959 N N . LYS A 1 240 ? -8.457 -14.867 7.369 1.00 89.88 240 LYS A N 1
ATOM 1960 C CA . LYS A 1 240 ? -7.929 -16.192 7.678 1.00 89.88 240 LYS A CA 1
ATOM 1961 C C . LYS A 1 240 ? -8.979 -17.277 7.464 1.00 89.88 240 LYS A C 1
ATOM 1963 O O . LYS A 1 240 ? -8.654 -18.287 6.852 1.00 89.88 240 LYS A O 1
ATOM 1968 N N . ARG A 1 241 ? -10.207 -17.058 7.938 1.00 88.75 241 ARG A N 1
ATOM 1969 C CA . ARG A 1 241 ? -11.302 -18.024 7.803 1.00 88.75 241 ARG A CA 1
ATOM 1970 C C . ARG A 1 241 ? -11.626 -18.331 6.342 1.00 88.75 241 ARG A C 1
ATOM 1972 O O . ARG A 1 241 ? -12.004 -19.450 6.054 1.00 88.75 241 ARG A O 1
ATOM 1979 N N . GLU A 1 242 ? -11.499 -17.367 5.437 1.00 88.00 242 GLU A N 1
ATOM 1980 C CA . GLU A 1 242 ? -11.774 -17.598 4.010 1.00 88.00 242 GLU A CA 1
ATOM 1981 C C . GLU A 1 242 ? -10.639 -18.307 3.267 1.00 88.00 242 GLU A C 1
ATOM 1983 O O . GLU A 1 242 ? -10.847 -18.824 2.170 1.00 88.00 242 GLU A O 1
ATOM 1988 N N . ARG A 1 243 ? -9.435 -18.328 3.848 1.00 84.94 243 ARG A N 1
ATOM 1989 C CA . ARG A 1 243 ? -8.291 -19.073 3.307 1.00 84.94 243 ARG A CA 1
ATOM 1990 C C . ARG A 1 243 ? -8.277 -20.545 3.725 1.00 84.94 243 ARG A C 1
ATOM 1992 O O . ARG A 1 243 ? -7.598 -21.324 3.057 1.00 84.94 243 ARG A O 1
ATOM 1999 N N . GLU A 1 244 ? -8.929 -20.882 4.836 1.00 83.25 244 GLU A N 1
ATOM 2000 C CA . GLU A 1 244 ? -9.028 -22.237 5.410 1.00 83.25 244 GLU A CA 1
ATOM 2001 C C . GLU A 1 244 ? -10.255 -22.987 4.880 1.00 83.25 244 GLU A C 1
ATOM 2003 O O . GLU A 1 244 ? -10.097 -24.190 4.569 1.00 83.25 244 GLU A O 1
#

pLDDT: mean 81.61, std 13.02, range [50.84, 96.06]

Radius of gyration: 27.77 Å; Cα contacts (8 Å, |Δi|>4): 180; chains: 1; bounding box: 70×49×89 Å

Organism: Lactobacillus jensenii (NCBI:txid109790)

Solvent-accessible surface area (backbone atoms only — not comparable to full-atom values): 13459 Å² total; per-residue (Å²): 132,86,52,70,67,61,51,52,52,50,52,54,50,53,53,51,51,50,55,51,53,50,53,50,48,51,53,50,47,51,51,42,48,78,68,45,59,50,53,54,42,52,48,55,26,49,54,50,26,52,59,52,46,40,74,72,44,84,55,88,60,35,86,55,51,38,63,34,56,54,81,53,56,72,54,63,68,58,52,52,53,47,52,53,52,51,50,55,49,25,52,74,70,74,37,44,70,58,46,64,74,42,40,65,65,51,51,50,53,48,47,5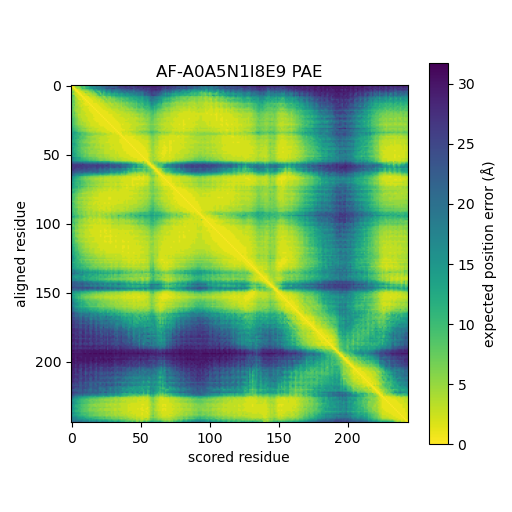5,53,52,52,52,49,48,50,55,54,41,41,75,72,41,32,45,81,47,76,44,79,59,56,85,90,52,54,86,42,54,59,94,84,63,88,62,66,55,49,54,31,32,33,20,50,56,42,53,50,48,23,43,47,55,33,52,51,54,49,49,53,47,48,67,52,49,48,59,53,50,50,50,53,46,54,51,54,60,70,71,53,85,84,67,61,71,71,61,60,58,61,60,45,56,62,54,51,52,54,49,55,50,50,53,52,54,50,50,62,59,44,41,46,43,57,58,50,54,52,47,53,49,44,33,48,53,56,42,60,76,74,106

Sequence (244 aa):
MISNKDLDEKASRLISEKKRLFSQAEKQTEKIINRGRLDIVLNSAIDHAIEQNTKIDSNSDVADKLIILDSYFDFTRLKKQILNTLQNIAVKDHCDKQFLIFKNQITDLVTDRLDNATKERLGKLGFNKIRVELSSDEYYLLPPNYMDEYVYIWVSNKLQEESRRDVKLANFISFMIVIPNLLGIFLYLFSSIQLLPSMFRSLALVPLLISFISLIYGIHKRLDMKLIKVQLLKLLAVEKRERE